Protein AF-A0A9P0LRW6-F1 (afdb_monomer)

Foldseek 3Di:
DVLLVCLQVLVLVVLCPDDPPDLLSQQSNQLSQQLVCCVVVVLPAAGDCSNVVLPQCLQFDQDDDPPDDDDDPDSVNVSVVSVVSNLVSLLSHLHLSSLLVVLLSLLLLLCQLVVDVLLRQDAPSVVNYDNYDPPSPRGDSVVSLVSSLVSLVSSCVSCVPPLVSNLRSLQRQLSSCLSVVVLLLSLQSLLVSQCSVCVLLPHFQAADPSSLVSNLVSCLVVQQLLLSLLSQVSHPDRPPVSNLVSLLDPDDRPDPNLVLLLLDLDLVSLVSQLVNCVVVVVVVSNVSSVVNSPDPLSPPPDDPVSSSVSNSVSVSVSSSVSCVVRHD

Solvent-accessible surface area (backbone atoms only — not comparable to full-atom values): 18106 Å² total; per-residue (Å²): 110,71,62,56,50,33,52,42,71,68,48,32,76,63,42,63,74,50,82,61,86,43,71,67,48,42,52,48,17,31,51,34,50,49,50,51,47,36,64,74,49,71,65,72,60,72,58,75,57,66,46,52,69,66,54,56,60,67,42,37,62,75,68,78,74,78,90,73,82,87,85,79,76,54,58,62,56,54,47,48,50,51,45,53,47,51,55,57,48,62,81,62,62,74,26,68,64,62,50,45,53,52,50,18,51,41,40,37,50,40,35,55,53,65,71,44,79,94,56,49,60,64,53,70,70,31,84,32,51,83,84,77,67,87,68,44,89,58,38,46,51,64,63,43,50,52,53,42,51,53,51,49,54,50,49,45,69,78,33,78,80,47,60,73,61,36,32,45,50,29,39,33,54,12,39,56,27,44,65,68,69,37,33,68,61,13,45,21,26,42,46,51,22,50,31,64,75,28,58,71,42,77,43,83,81,70,63,49,51,77,59,45,54,52,43,28,51,28,27,48,75,69,31,20,29,57,63,19,37,48,42,29,62,52,30,85,65,61,44,58,71,58,26,52,52,47,69,63,49,85,67,80,60,71,48,69,55,77,81,47,50,73,42,58,66,55,62,70,60,42,53,49,50,31,55,50,24,55,75,71,67,38,58,69,62,22,50,52,38,53,55,51,65,66,34,76,62,57,40,86,87,54,55,71,66,52,45,49,50,49,39,39,53,23,51,33,54,47,52,53,52,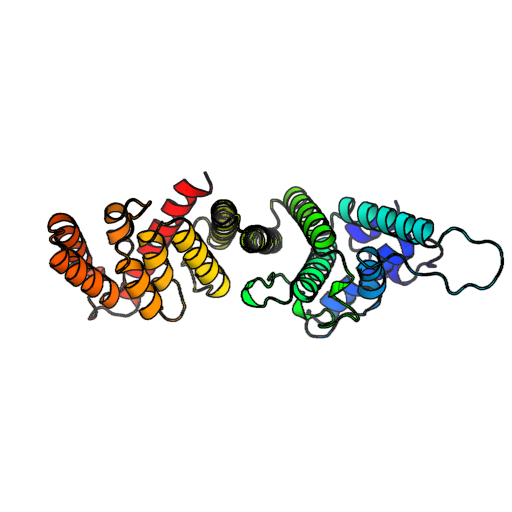48,34,58,70,52,64,100

Secondary structure (DSSP, 8-state):
-HHHHHHHTT-HHHHHTS---SHHHHHHHHHHHHHHHHHHHTT-SPPPTHHHHHHGGGGS------S--S----HHHHHHHHHHHHHHHHTT---HHHHHHHHHHHHHHHHHHH--GGG----TTGGGS-S--TTGGGS-HHHHHHHHHHHHHHHHHH-TT-HHHHHHHHHHHHHHHHHTT-HHHHHHHHHHHHHHHTTTTTSPPPP-HHHHHHHHHHHHHTT-HHHHHHHGGGSSS--HHHHHHHHH--SPPSS-GGGGGGG---HHHHHHHHHHHHHTT-HHHHHHHHHHHT-GGG-TTS-HHHHHHHHHHHHHHHHHHHHHHHT-

Radius of gyration: 24.65 Å; Cα contacts (8 Å, |Δi|>4): 418; chains: 1; bounding box: 57×39×82 Å

Mean predicted aligned error: 6.25 Å

Sequence (328 aa):
MCSIYLLNIGRWEFLVNIDKKWAIFEITSAIAMTCQEIIKQKGSKKLPKHLWDLVVPIFGPPSQAKRGGSGFVEPSTLTSSLKSNLVSVFFKLKDSMCLAVIISLLSKLFNILKDESSLDLQVDYVSLWPVTISNANSYDVTAVSDLLWDVVTYALKEHPTNIPFSVSWLRLMGDLNFASCHYRISLSYYLKSLSIYYDYFNIPVRPDDPIFRRMIKCCTTLGCHTQAAVLCQFLEETDYTLAFRILSDPKTCNDAVDAYYHCFWDISILEFLIYHHHKRGEFQRKKCAVQIIGMLELNASNNEEIQQEASNLRKSTFLRALCKQYVF

InterPro domains:
  IPR038751 INTS8 [PTHR13350] (2-327)
  IPR057980 Integrator complex subunit 8, TPR repeats [PF25756] (2-326)

Structure (mmCIF, N/CA/C/O backbone):
data_AF-A0A9P0LRW6-F1
#
_entry.id   AF-A0A9P0LRW6-F1
#
loop_
_atom_site.group_PDB
_atom_site.id
_atom_site.type_symbol
_atom_site.label_atom_id
_atom_site.label_alt_id
_atom_site.label_comp_id
_atom_site.label_asym_id
_atom_site.label_entity_id
_atom_site.label_seq_id
_atom_site.pdbx_PDB_ins_code
_atom_site.Cartn_x
_atom_site.Cartn_y
_atom_site.Cartn_z
_atom_site.occupancy
_atom_site.B_iso_or_equiv
_atom_site.auth_seq_id
_atom_site.auth_comp_id
_atom_site.auth_asym_id
_atom_site.auth_atom_id
_atom_site.pdbx_PDB_model_num
ATOM 1 N N . MET A 1 1 ? 15.697 -11.243 -29.878 1.00 61.47 1 MET A N 1
ATOM 2 C CA . MET A 1 1 ? 15.508 -12.558 -29.218 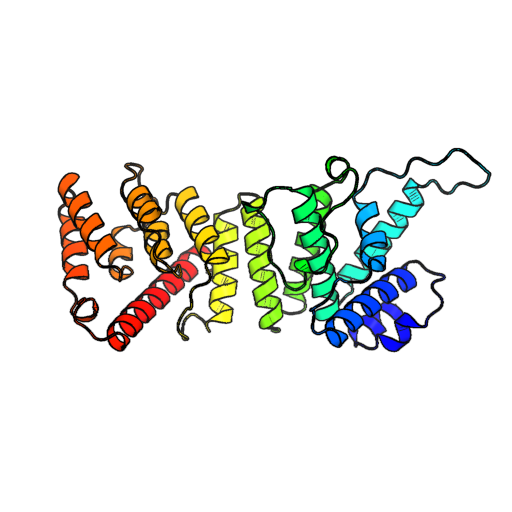1.00 61.47 1 MET A CA 1
ATOM 3 C C . MET A 1 1 ? 16.711 -12.911 -28.348 1.00 61.47 1 MET A C 1
ATOM 5 O O . MET A 1 1 ? 16.525 -13.034 -27.147 1.00 61.47 1 MET A O 1
ATOM 9 N N . CYS A 1 2 ? 17.938 -12.971 -28.884 1.00 82.81 2 CYS A N 1
ATOM 10 C CA . CYS A 1 2 ? 19.134 -13.322 -28.096 1.00 82.81 2 CYS A CA 1
ATOM 11 C C . CYS A 1 2 ? 19.459 -12.341 -26.951 1.00 82.81 2 CYS A C 1
ATOM 13 O O . CYS A 1 2 ? 19.819 -12.786 -25.869 1.00 82.81 2 CYS A O 1
ATOM 15 N N . SER A 1 3 ? 19.283 -11.027 -27.137 1.00 88.06 3 SER A N 1
ATOM 16 C CA . SER A 1 3 ? 19.572 -10.045 -26.078 1.00 88.06 3 SER A CA 1
ATOM 17 C C . SER A 1 3 ? 18.613 -10.115 -24.889 1.00 88.06 3 SER A C 1
ATOM 19 O O . SER A 1 3 ? 19.045 -10.068 -23.745 1.00 88.06 3 SER A O 1
ATOM 21 N N . ILE A 1 4 ? 17.316 -10.285 -25.155 1.00 90.62 4 ILE A N 1
ATOM 22 C CA . ILE A 1 4 ? 16.294 -10.471 -24.115 1.00 90.62 4 ILE A CA 1
ATOM 23 C C . ILE A 1 4 ? 16.558 -11.767 -23.342 1.00 90.62 4 ILE A C 1
ATOM 25 O O . ILE A 1 4 ? 16.450 -11.787 -22.122 1.00 90.62 4 ILE A O 1
ATOM 29 N N . TYR A 1 5 ? 16.961 -12.835 -24.040 1.00 91.44 5 TYR A N 1
ATOM 30 C CA . TYR A 1 5 ? 17.359 -14.079 -23.385 1.00 91.44 5 TYR A CA 1
ATOM 31 C C . TYR A 1 5 ? 18.531 -13.859 -22.421 1.00 91.44 5 TYR A C 1
ATOM 33 O O . TYR A 1 5 ? 18.418 -14.240 -21.262 1.00 91.44 5 TYR A O 1
ATOM 41 N N . LEU A 1 6 ? 19.603 -13.185 -22.862 1.00 91.06 6 LEU A N 1
ATOM 42 C CA . LEU A 1 6 ? 20.753 -12.847 -22.008 1.00 91.06 6 LEU A CA 1
ATOM 43 C C . LEU A 1 6 ? 20.351 -12.020 -20.782 1.00 91.06 6 LEU A C 1
ATOM 45 O O . LEU A 1 6 ? 20.866 -12.260 -19.691 1.00 91.06 6 LEU A O 1
ATOM 49 N N . LEU A 1 7 ? 19.413 -11.085 -20.954 1.00 92.00 7 LEU A N 1
ATOM 50 C CA . LEU A 1 7 ? 18.886 -10.277 -19.860 1.00 92.00 7 LEU A CA 1
ATOM 51 C C . LEU A 1 7 ? 18.148 -11.147 -18.829 1.00 92.00 7 LEU A C 1
ATOM 53 O O . LEU A 1 7 ? 18.406 -11.030 -17.636 1.00 92.00 7 LEU A O 1
ATOM 57 N N . ASN A 1 8 ? 17.300 -12.063 -19.307 1.00 92.81 8 ASN A N 1
ATOM 58 C CA . ASN A 1 8 ? 16.495 -12.964 -18.479 1.00 92.81 8 ASN A CA 1
ATOM 59 C C . ASN A 1 8 ? 17.315 -14.013 -17.720 1.00 92.81 8 ASN A C 1
ATOM 61 O O . ASN A 1 8 ? 16.870 -14.483 -16.680 1.00 92.81 8 ASN A O 1
ATOM 65 N N . ILE A 1 9 ? 18.490 -14.396 -18.228 1.00 92.56 9 ILE A N 1
ATOM 66 C CA . ILE A 1 9 ? 19.407 -15.310 -17.527 1.00 92.56 9 ILE A CA 1
ATOM 67 C C . ILE A 1 9 ? 20.468 -14.573 -16.694 1.00 92.56 9 ILE A C 1
ATOM 69 O O . ILE A 1 9 ? 21.418 -15.200 -16.228 1.00 92.56 9 ILE A O 1
ATOM 73 N N . GLY A 1 10 ? 20.359 -13.247 -16.550 1.00 88.88 10 GLY A N 1
ATOM 74 C CA . GLY A 1 10 ? 21.271 -12.443 -15.732 1.00 88.88 10 GLY A CA 1
ATOM 75 C C . GLY A 1 10 ? 22.678 -12.255 -16.313 1.00 88.88 10 GLY A C 1
ATOM 76 O O . GLY A 1 10 ? 23.576 -11.801 -15.610 1.00 88.88 10 GLY A O 1
ATOM 77 N N . ARG A 1 11 ? 22.911 -12.590 -17.590 1.00 89.75 11 ARG A N 1
ATOM 78 C CA . ARG A 1 11 ? 24.235 -12.502 -18.244 1.00 89.75 11 ARG A CA 1
ATOM 79 C C . ARG A 1 11 ? 24.456 -11.120 -18.848 1.00 89.75 11 ARG A C 1
ATOM 81 O O . ARG A 1 11 ? 24.625 -10.945 -20.056 1.00 89.75 11 ARG A O 1
ATOM 88 N N . TRP A 1 12 ? 24.404 -10.124 -17.971 1.00 90.00 12 TRP A N 1
ATOM 89 C CA . TRP A 1 12 ? 24.420 -8.705 -18.311 1.00 90.00 12 TRP A CA 1
ATOM 90 C C . TRP A 1 12 ? 25.763 -8.239 -18.879 1.00 90.00 12 TRP A C 1
ATOM 92 O O . TRP A 1 12 ? 25.767 -7.345 -19.724 1.00 90.00 12 TRP A O 1
ATOM 102 N N . GLU A 1 13 ? 26.890 -8.865 -18.508 1.00 87.50 13 GLU A N 1
ATOM 103 C CA . GLU A 1 13 ? 28.222 -8.479 -19.002 1.00 87.50 13 GLU A CA 1
ATOM 104 C C . GLU A 1 13 ? 28.344 -8.508 -20.533 1.00 87.50 13 GLU A C 1
ATOM 106 O O . GLU A 1 13 ? 29.041 -7.681 -21.125 1.00 87.50 13 GLU A O 1
ATOM 111 N N . PHE A 1 14 ? 27.618 -9.411 -21.192 1.00 85.19 14 PHE A N 1
ATOM 112 C CA . PHE A 1 14 ? 27.625 -9.517 -22.647 1.00 85.19 14 PHE A CA 1
ATOM 113 C C . PHE A 1 14 ? 26.819 -8.399 -23.310 1.00 85.19 14 PHE A C 1
ATOM 115 O O . PHE A 1 14 ? 27.152 -7.989 -24.413 1.00 85.19 14 PHE A O 1
ATOM 122 N N . LEU A 1 15 ? 25.788 -7.871 -22.645 1.00 84.62 15 LEU A N 1
ATOM 123 C CA . LEU A 1 15 ? 24.913 -6.831 -23.199 1.00 84.62 15 LEU A CA 1
ATOM 124 C C . LEU A 1 15 ? 25.519 -5.429 -23.116 1.00 84.62 15 LEU A C 1
ATOM 126 O O . LEU A 1 15 ? 25.206 -4.574 -23.943 1.00 84.62 15 LEU A O 1
ATOM 130 N N . VAL A 1 16 ? 26.394 -5.182 -22.142 1.00 82.25 16 VAL A N 1
ATOM 131 C CA . VAL A 1 16 ? 27.065 -3.881 -21.988 1.00 82.25 16 VAL A CA 1
ATOM 132 C C . VAL A 1 16 ? 28.067 -3.625 -23.121 1.00 82.25 16 VAL A C 1
ATOM 134 O O . VAL A 1 16 ? 28.237 -2.485 -23.542 1.00 82.25 16 VAL A O 1
ATOM 137 N N . ASN A 1 17 ? 28.678 -4.686 -23.654 1.00 77.62 17 ASN A N 1
ATOM 138 C CA . ASN A 1 17 ? 29.770 -4.607 -24.630 1.00 77.62 17 ASN A CA 1
ATOM 139 C C . ASN A 1 17 ? 29.331 -4.808 -26.095 1.00 77.62 17 ASN A C 1
ATOM 141 O O . ASN A 1 17 ? 30.172 -4.805 -26.991 1.00 77.62 17 ASN A O 1
ATOM 145 N N . ILE A 1 18 ? 28.034 -5.011 -26.355 1.00 77.62 18 ILE A N 1
ATOM 146 C CA . ILE A 1 18 ? 27.504 -5.226 -27.710 1.00 77.62 18 ILE A CA 1
ATOM 147 C C . ILE A 1 18 ? 27.297 -3.893 -28.441 1.00 77.62 18 ILE A C 1
ATOM 149 O O . ILE A 1 18 ? 26.836 -2.907 -27.867 1.00 77.62 18 ILE A O 1
ATOM 153 N N . ASP A 1 19 ? 27.594 -3.898 -29.742 1.00 73.19 19 ASP A N 1
ATOM 154 C CA . ASP A 1 19 ? 27.345 -2.785 -30.658 1.00 73.19 19 ASP A CA 1
ATOM 155 C C . ASP A 1 19 ? 25.842 -2.439 -30.728 1.00 73.19 19 ASP A C 1
ATOM 157 O O . ASP A 1 19 ? 24.997 -3.272 -31.076 1.00 73.19 19 ASP A O 1
ATOM 161 N N . LYS A 1 20 ? 25.496 -1.192 -30.394 1.00 79.50 20 LYS A N 1
ATOM 162 C CA . LYS A 1 20 ? 24.121 -0.712 -30.157 1.00 79.50 20 LYS A CA 1
ATOM 163 C C . LYS A 1 20 ? 23.400 -0.300 -31.446 1.00 79.50 20 LYS A C 1
ATOM 165 O O . LYS A 1 20 ? 22.615 0.639 -31.459 1.00 79.50 20 LYS A O 1
ATOM 170 N N . LYS A 1 21 ? 23.645 -1.017 -32.544 1.00 75.31 21 LYS A N 1
ATOM 171 C CA . LYS A 1 21 ? 23.083 -0.713 -33.875 1.00 75.31 21 LYS A CA 1
ATOM 172 C C . LYS A 1 21 ? 21.560 -0.828 -33.964 1.00 75.31 21 LYS A C 1
ATOM 174 O O . LYS A 1 21 ? 20.967 -0.248 -34.866 1.00 75.31 21 LYS A O 1
ATOM 179 N N . TRP A 1 22 ? 20.930 -1.584 -33.063 1.00 82.38 22 TRP A N 1
ATOM 180 C CA . TRP A 1 22 ? 19.482 -1.794 -33.059 1.00 82.38 22 TRP A CA 1
ATOM 181 C C . TRP A 1 22 ? 18.872 -1.354 -31.733 1.00 82.38 22 TRP A C 1
ATOM 183 O O . TRP A 1 22 ? 19.403 -1.694 -30.674 1.00 82.38 22 TRP A O 1
ATOM 193 N N . ALA A 1 23 ? 17.701 -0.714 -31.794 1.00 84.25 23 ALA A N 1
ATOM 194 C CA . ALA A 1 23 ? 16.983 -0.202 -30.624 1.00 84.25 23 ALA A CA 1
ATOM 195 C C . ALA A 1 23 ? 16.811 -1.257 -29.515 1.00 84.25 23 ALA A C 1
ATOM 197 O O . ALA A 1 23 ? 17.016 -0.972 -28.342 1.00 84.25 23 ALA A O 1
ATOM 198 N N . ILE A 1 24 ? 16.519 -2.516 -29.867 1.00 87.75 24 ILE A N 1
ATOM 199 C CA . ILE A 1 24 ? 16.382 -3.606 -28.884 1.00 87.75 24 ILE A CA 1
ATOM 200 C C . ILE A 1 24 ? 17.693 -3.853 -28.111 1.00 87.75 24 ILE A C 1
ATOM 202 O O . ILE A 1 24 ? 17.646 -4.129 -26.911 1.00 87.75 24 ILE A O 1
ATOM 206 N N . PHE A 1 25 ? 18.861 -3.767 -28.758 1.00 88.62 25 PHE A N 1
ATOM 207 C CA . PHE A 1 25 ? 20.153 -3.902 -28.071 1.00 88.62 25 PHE A CA 1
ATOM 208 C C . PHE A 1 25 ? 20.440 -2.697 -27.185 1.00 88.62 25 PHE A C 1
ATOM 210 O O . PHE A 1 25 ? 20.892 -2.877 -26.062 1.00 88.62 25 PHE A O 1
ATOM 217 N N . GLU A 1 26 ? 20.120 -1.490 -27.645 1.00 90.38 26 GLU A N 1
ATOM 218 C CA . GLU A 1 26 ? 20.260 -0.278 -26.841 1.00 90.38 26 GLU A CA 1
ATOM 219 C C . GLU A 1 26 ? 19.404 -0.338 -25.565 1.00 90.38 26 GLU A C 1
ATOM 221 O O . GLU A 1 26 ? 19.925 -0.132 -24.469 1.00 90.38 26 GLU A O 1
ATOM 226 N N . ILE A 1 27 ? 18.131 -0.729 -25.692 1.00 92.06 27 ILE A N 1
ATOM 227 C CA . ILE A 1 27 ? 17.198 -0.912 -24.571 1.00 92.06 27 ILE A CA 1
ATOM 228 C C . ILE A 1 27 ? 17.719 -1.975 -23.598 1.00 92.06 27 ILE A C 1
ATOM 230 O O . ILE A 1 27 ? 17.842 -1.727 -22.401 1.00 92.06 27 ILE A O 1
ATOM 234 N N . THR A 1 28 ? 18.033 -3.173 -24.096 1.00 93.06 28 THR A N 1
ATOM 235 C CA . THR A 1 28 ? 18.482 -4.282 -23.234 1.00 93.06 28 THR A CA 1
ATOM 236 C C . THR A 1 28 ? 19.833 -3.998 -22.576 1.00 93.06 28 THR A C 1
ATOM 238 O O . THR A 1 28 ? 20.018 -4.337 -21.412 1.00 93.06 28 THR A O 1
ATOM 241 N N . SER A 1 29 ? 20.748 -3.313 -23.266 1.00 92.56 29 SER A N 1
ATOM 242 C CA . SER A 1 29 ? 22.016 -2.838 -22.700 1.00 92.56 29 SER A CA 1
ATOM 243 C C . SER A 1 29 ? 21.781 -1.804 -21.594 1.00 92.56 29 SER A C 1
ATOM 245 O O . SER A 1 29 ? 22.364 -1.918 -20.520 1.00 92.56 29 SER A O 1
ATOM 247 N N . ALA A 1 30 ? 20.866 -0.850 -21.802 1.00 93.88 30 ALA A N 1
ATOM 248 C CA . ALA A 1 30 ? 20.499 0.145 -20.796 1.00 93.88 30 ALA A CA 1
ATOM 249 C C . ALA A 1 30 ? 19.966 -0.503 -19.509 1.00 93.88 30 ALA A C 1
ATOM 251 O O . ALA A 1 30 ? 20.417 -0.159 -18.419 1.00 93.88 30 ALA A O 1
ATOM 252 N N . ILE A 1 31 ? 19.056 -1.476 -19.639 1.00 95.00 31 ILE A N 1
ATOM 253 C CA . ILE A 1 31 ? 18.508 -2.221 -18.496 1.00 95.00 31 ILE A CA 1
ATOM 254 C C . ILE A 1 31 ? 19.619 -2.999 -17.783 1.00 95.00 31 ILE A C 1
ATOM 256 O O . ILE A 1 31 ? 19.746 -2.902 -16.563 1.00 95.00 31 ILE A O 1
ATOM 260 N N . ALA A 1 32 ? 20.455 -3.723 -18.534 1.00 94.06 32 ALA A N 1
ATOM 261 C CA . ALA A 1 32 ? 21.570 -4.501 -17.997 1.00 94.06 32 ALA A CA 1
ATOM 262 C C . ALA A 1 32 ? 22.549 -3.631 -17.188 1.00 94.06 32 ALA A C 1
ATOM 264 O O . ALA A 1 32 ? 22.915 -3.989 -16.069 1.00 94.06 32 ALA A O 1
ATOM 265 N N . MET A 1 33 ? 22.926 -2.463 -17.722 1.00 92.62 33 MET A N 1
ATOM 266 C CA . MET A 1 33 ? 23.802 -1.504 -17.040 1.00 92.62 33 MET A CA 1
ATOM 267 C C . MET A 1 33 ? 23.187 -1.008 -15.729 1.00 92.62 33 MET A C 1
ATOM 269 O O . MET A 1 33 ? 23.865 -0.975 -14.703 1.00 92.62 33 MET A O 1
ATOM 273 N N . THR A 1 34 ? 21.900 -0.649 -15.738 1.00 94.38 34 THR A N 1
ATOM 274 C CA . THR A 1 34 ? 21.205 -0.203 -14.526 1.00 94.38 34 THR A CA 1
ATOM 275 C C . THR A 1 34 ? 21.144 -1.310 -13.473 1.00 94.38 34 THR A C 1
ATOM 277 O O . THR A 1 34 ? 21.418 -1.048 -12.301 1.00 94.38 34 THR A O 1
ATOM 280 N N . CYS A 1 35 ? 20.854 -2.551 -13.874 1.00 93.69 35 CYS A N 1
ATOM 281 C CA . CYS A 1 35 ? 20.826 -3.689 -12.955 1.00 93.69 35 CYS A CA 1
ATOM 282 C C . CYS A 1 35 ? 22.207 -3.948 -12.329 1.00 93.69 35 CYS A C 1
ATOM 284 O O . CYS A 1 35 ? 22.310 -4.099 -11.110 1.00 93.69 35 CYS A O 1
ATOM 286 N N . GLN A 1 36 ? 23.279 -3.932 -13.133 1.00 92.06 36 GLN A N 1
ATOM 287 C CA . GLN A 1 36 ? 24.653 -4.078 -12.639 1.00 92.06 36 GLN A CA 1
ATOM 288 C C . GLN A 1 36 ? 25.020 -2.991 -11.628 1.00 92.06 36 GLN A C 1
ATOM 290 O O . GLN A 1 36 ? 25.629 -3.295 -10.601 1.00 92.06 36 GLN A O 1
ATOM 295 N N . GLU A 1 37 ? 24.642 -1.738 -11.889 1.00 91.25 37 GLU A N 1
ATOM 296 C CA . GLU A 1 37 ? 24.982 -0.632 -10.997 1.00 91.25 37 GLU A CA 1
ATOM 297 C C . GLU A 1 37 ? 24.255 -0.743 -9.653 1.00 91.25 37 GLU A C 1
ATOM 299 O O . GLU A 1 37 ? 24.876 -0.534 -8.610 1.00 91.25 37 GLU A O 1
ATOM 304 N N . ILE A 1 38 ? 22.982 -1.156 -9.649 1.00 91.62 38 ILE A N 1
ATOM 305 C CA . ILE A 1 38 ? 22.241 -1.383 -8.401 1.00 91.62 38 ILE A CA 1
ATOM 306 C C . ILE A 1 38 ? 22.912 -2.471 -7.561 1.00 91.62 38 ILE A C 1
ATOM 308 O O . ILE A 1 38 ? 23.118 -2.261 -6.365 1.00 91.62 38 ILE A O 1
ATOM 312 N N . ILE A 1 39 ? 23.303 -3.596 -8.170 1.00 89.44 39 ILE A N 1
ATOM 313 C CA . ILE A 1 39 ? 23.995 -4.675 -7.449 1.00 89.44 39 ILE A CA 1
ATOM 314 C C . ILE A 1 39 ? 25.349 -4.189 -6.924 1.00 89.44 39 ILE A C 1
ATOM 316 O O . ILE A 1 39 ? 25.654 -4.350 -5.741 1.00 89.44 39 ILE A O 1
ATOM 320 N N . LYS A 1 40 ? 26.153 -3.549 -7.779 1.00 88.81 40 LYS A N 1
ATOM 321 C CA . LYS A 1 40 ? 27.499 -3.072 -7.436 1.00 88.81 40 LYS A CA 1
ATOM 322 C C . LYS A 1 40 ? 27.481 -2.038 -6.312 1.00 88.81 40 LYS A C 1
ATOM 324 O O . LYS A 1 40 ? 28.343 -2.062 -5.437 1.00 88.81 40 LYS A O 1
ATOM 329 N N . GLN A 1 41 ? 26.511 -1.128 -6.331 1.00 86.25 41 GLN A N 1
ATOM 330 C CA . GLN A 1 41 ? 26.391 -0.051 -5.351 1.00 86.25 41 GLN A CA 1
ATOM 331 C C . GLN A 1 41 ? 25.472 -0.395 -4.178 1.00 86.25 41 GLN A C 1
ATOM 333 O O . GLN A 1 41 ? 25.239 0.473 -3.333 1.00 86.25 41 GLN A O 1
ATOM 338 N N . LYS A 1 42 ? 24.920 -1.615 -4.121 1.00 81.62 42 LYS A N 1
ATOM 339 C CA . LYS A 1 42 ? 23.894 -2.019 -3.143 1.00 81.62 42 LYS A CA 1
ATOM 340 C C . LYS A 1 42 ? 22.723 -1.022 -3.070 1.00 81.62 42 LYS A C 1
ATOM 342 O O . LYS A 1 42 ? 22.216 -0.740 -1.992 1.00 81.62 42 LYS A O 1
ATOM 347 N N . GLY A 1 43 ? 22.356 -0.428 -4.209 1.00 73.75 43 GLY A N 1
ATOM 348 C CA . GLY A 1 43 ? 21.278 0.562 -4.306 1.00 73.75 43 GLY A CA 1
ATOM 349 C C . GLY A 1 43 ? 21.523 1.887 -3.569 1.00 73.75 43 GLY A C 1
ATOM 350 O O . GLY A 1 43 ? 20.561 2.540 -3.192 1.00 73.75 43 GLY A O 1
ATOM 351 N N . SER A 1 44 ? 22.778 2.287 -3.328 1.00 72.50 44 SER A N 1
ATOM 352 C CA . SER A 1 44 ? 23.094 3.482 -2.520 1.00 72.50 44 SER A CA 1
ATOM 353 C C . SER A 1 44 ? 23.333 4.775 -3.308 1.00 72.50 44 SER A C 1
ATOM 355 O O . SER A 1 44 ? 23.274 5.855 -2.717 1.00 72.50 44 SER A O 1
ATOM 357 N N . LYS A 1 45 ? 23.615 4.715 -4.619 1.00 82.25 45 LYS A N 1
ATOM 358 C CA . LYS A 1 45 ? 23.833 5.921 -5.439 1.00 82.25 45 LYS A CA 1
ATOM 359 C C . LYS A 1 45 ? 22.847 6.011 -6.598 1.00 82.25 45 LYS A C 1
ATOM 361 O O . LYS A 1 45 ? 22.158 5.059 -6.951 1.00 82.25 45 LYS A O 1
ATOM 366 N N . LYS A 1 46 ? 22.779 7.218 -7.164 1.00 85.94 46 LYS A N 1
ATOM 367 C CA . LYS A 1 46 ? 21.915 7.543 -8.301 1.00 85.94 46 LYS A CA 1
ATOM 368 C C . LYS A 1 46 ? 22.259 6.686 -9.516 1.00 85.94 46 LYS A C 1
ATOM 370 O O . LYS A 1 46 ? 23.434 6.439 -9.793 1.00 85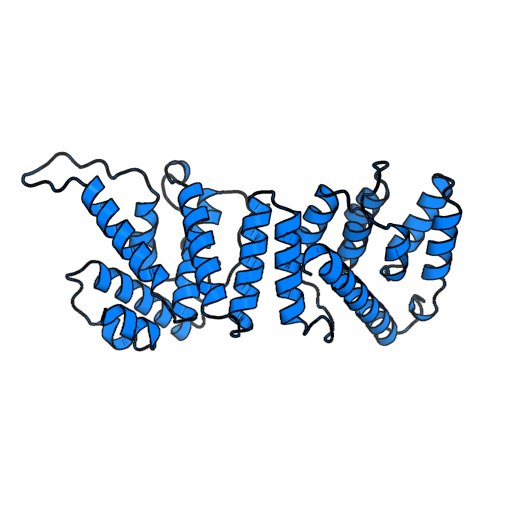.94 46 LYS A O 1
ATOM 375 N N . LEU A 1 47 ? 21.224 6.301 -10.256 1.00 87.19 47 LEU A N 1
ATOM 376 C CA . LEU A 1 47 ? 21.360 5.449 -11.432 1.00 87.19 47 LEU A CA 1
ATOM 377 C C . LEU A 1 47 ? 21.856 6.230 -12.654 1.00 87.19 47 LEU A C 1
ATOM 379 O O . LEU A 1 47 ? 21.598 7.435 -12.775 1.00 87.19 47 LEU A O 1
ATOM 383 N N . PRO A 1 48 ? 22.530 5.550 -13.600 1.00 84.38 48 PRO A N 1
ATOM 384 C CA . PRO A 1 48 ? 22.805 6.114 -14.912 1.00 84.38 48 PRO A CA 1
ATOM 385 C C . PRO A 1 48 ? 21.508 6.564 -15.596 1.00 84.38 48 PRO A C 1
ATOM 387 O O . PRO A 1 48 ? 20.518 5.832 -15.620 1.00 84.38 48 PRO A O 1
ATOM 390 N N . LYS A 1 49 ? 21.525 7.752 -16.209 1.00 89.06 49 LYS A N 1
ATOM 391 C CA . LYS A 1 49 ? 20.343 8.321 -16.877 1.00 89.06 49 LYS A CA 1
ATOM 392 C C . LYS A 1 49 ? 20.000 7.663 -18.212 1.00 89.06 49 LYS A C 1
ATOM 394 O O . LYS A 1 49 ? 18.918 7.884 -18.720 1.00 89.06 49 LYS A O 1
ATOM 399 N N . HIS A 1 50 ? 20.861 6.809 -18.756 1.00 91.25 50 HIS A N 1
ATOM 400 C CA . HIS A 1 50 ? 20.672 6.244 -20.094 1.00 91.25 50 HIS A CA 1
ATOM 401 C C . HIS A 1 50 ? 19.308 5.554 -20.280 1.00 91.25 50 HIS A C 1
ATOM 403 O O . HIS A 1 50 ? 18.616 5.824 -21.253 1.00 91.25 50 HIS A O 1
ATOM 409 N N . LEU A 1 51 ? 18.878 4.703 -19.337 1.00 94.31 51 LEU A N 1
ATOM 410 C CA . LEU A 1 51 ? 17.552 4.076 -19.421 1.00 94.31 51 LEU A CA 1
ATOM 411 C C . LEU A 1 51 ? 16.416 5.099 -19.246 1.00 94.31 51 LEU A C 1
ATOM 413 O O . LEU A 1 51 ? 15.408 5.026 -19.941 1.00 94.31 51 LEU A O 1
ATOM 417 N N . TRP A 1 52 ? 16.598 6.068 -18.348 1.00 95.00 52 TRP A N 1
ATOM 418 C CA . TRP A 1 52 ? 15.652 7.161 -18.120 1.00 95.00 52 TRP A CA 1
ATOM 419 C C . TRP A 1 52 ? 15.428 7.991 -19.391 1.00 95.00 52 TRP A C 1
ATOM 421 O O . TRP A 1 52 ? 14.291 8.189 -19.811 1.00 95.00 52 TRP A O 1
ATOM 431 N N . ASP A 1 53 ? 16.514 8.396 -20.043 1.00 92.44 53 ASP A N 1
ATOM 432 C CA . ASP A 1 53 ? 16.509 9.230 -21.243 1.00 92.44 53 ASP A CA 1
ATOM 433 C C . ASP A 1 53 ? 15.928 8.491 -22.464 1.00 92.44 53 ASP A C 1
ATOM 435 O O . ASP A 1 53 ? 15.407 9.134 -23.372 1.00 92.44 53 ASP A O 1
ATOM 439 N N . LEU A 1 54 ? 15.953 7.151 -22.476 1.00 92.25 54 LEU A N 1
ATOM 440 C CA . LEU A 1 54 ? 15.284 6.333 -23.497 1.00 92.25 54 LEU A CA 1
ATOM 441 C C . LEU A 1 54 ? 13.774 6.203 -23.264 1.00 92.25 54 LEU A C 1
ATOM 443 O O . LEU A 1 54 ? 13.005 6.192 -24.224 1.00 92.25 54 LEU A O 1
ATOM 447 N N . VAL A 1 55 ? 13.346 6.059 -22.006 1.00 94.06 55 VAL A N 1
ATOM 448 C CA . VAL A 1 55 ? 11.950 5.736 -21.669 1.00 94.06 55 VAL A CA 1
ATOM 449 C C . VAL A 1 55 ? 11.080 6.986 -21.553 1.00 94.06 55 VAL A C 1
ATOM 451 O O . VAL A 1 55 ? 9.969 7.003 -22.075 1.00 94.06 55 VAL A O 1
ATOM 454 N N . VAL A 1 56 ? 11.564 8.045 -20.900 1.00 93.56 56 VAL A N 1
ATOM 455 C CA . VAL A 1 56 ? 10.760 9.246 -20.607 1.00 93.56 56 VAL A CA 1
ATOM 456 C C . VAL A 1 56 ? 10.182 9.920 -21.860 1.00 93.56 56 VAL A C 1
ATOM 458 O O . VAL A 1 56 ? 8.982 10.207 -21.856 1.00 93.56 56 VAL A O 1
ATOM 461 N N . PRO A 1 57 ? 10.938 10.132 -22.959 1.00 91.50 57 PRO A N 1
ATOM 462 C CA . PRO A 1 57 ? 10.424 10.840 -24.136 1.00 91.50 57 PRO A CA 1
ATOM 463 C C . PRO A 1 57 ? 9.212 10.185 -24.810 1.00 91.50 57 PRO A C 1
ATOM 465 O O . PRO A 1 57 ? 8.493 10.850 -25.547 1.00 91.50 57 PRO A O 1
ATOM 468 N N . ILE A 1 58 ? 8.958 8.898 -24.560 1.00 91.12 58 ILE A N 1
ATOM 469 C CA . ILE A 1 58 ? 7.848 8.136 -25.158 1.00 91.12 58 ILE A CA 1
ATOM 470 C C . ILE A 1 58 ? 6.484 8.581 -24.638 1.00 91.12 58 ILE A C 1
ATOM 472 O O . ILE A 1 58 ? 5.471 8.390 -25.313 1.00 91.12 58 ILE A O 1
ATOM 476 N N . PHE A 1 59 ? 6.470 9.163 -23.443 1.00 92.50 59 PHE A N 1
ATOM 477 C CA . PHE A 1 59 ? 5.276 9.718 -22.815 1.00 92.50 59 PHE A CA 1
ATOM 478 C C . PHE A 1 59 ? 5.158 11.225 -23.032 1.00 92.50 59 PHE A C 1
ATOM 480 O O . PHE A 1 59 ? 4.175 11.821 -22.607 1.00 92.50 59 PHE A O 1
ATOM 487 N N . GLY A 1 60 ? 6.169 11.847 -23.642 1.00 88.19 60 GLY A N 1
ATOM 488 C CA . GLY A 1 60 ? 6.201 13.276 -23.914 1.00 88.19 60 GLY A CA 1
ATOM 489 C C . GLY A 1 60 ? 5.489 13.644 -25.216 1.00 88.19 60 GLY A C 1
ATOM 490 O O . GLY A 1 60 ? 5.074 12.772 -25.987 1.00 88.19 60 GLY A O 1
ATOM 491 N N . PRO A 1 61 ? 5.374 14.949 -25.503 1.00 82.00 61 PRO A N 1
ATOM 492 C CA . PRO A 1 61 ? 4.803 15.408 -26.757 1.00 82.00 61 PRO A CA 1
ATOM 493 C C . PRO A 1 61 ? 5.651 14.910 -27.939 1.00 82.00 61 PRO A C 1
ATOM 495 O O . PRO A 1 61 ? 6.879 14.804 -27.818 1.00 82.00 61 PRO A O 1
ATOM 498 N N . PRO A 1 62 ? 5.035 14.636 -29.104 1.00 71.12 62 PRO A N 1
ATOM 499 C CA . PRO A 1 62 ? 5.774 14.230 -30.291 1.00 71.12 62 PRO A CA 1
ATOM 500 C C . PRO A 1 62 ? 6.843 15.279 -30.603 1.00 71.12 62 PRO A C 1
ATOM 502 O O . PRO A 1 62 ? 6.555 16.477 -30.669 1.00 71.12 62 PRO A O 1
ATOM 505 N N . SER A 1 63 ? 8.092 14.832 -30.757 1.00 62.59 63 SER A N 1
ATOM 506 C CA . SER A 1 63 ? 9.227 15.724 -30.975 1.00 62.59 63 SER A CA 1
ATOM 507 C C . SER A 1 63 ? 8.971 16.602 -32.201 1.00 62.59 63 SER A C 1
ATOM 509 O O . SER A 1 63 ? 8.894 16.106 -33.326 1.00 62.59 63 SER A O 1
ATOM 511 N N . GLN A 1 64 ? 8.840 17.916 -31.997 1.00 48.69 64 GLN A N 1
ATOM 512 C CA . GLN A 1 64 ? 8.774 18.862 -33.106 1.00 48.69 64 GLN A CA 1
ATOM 513 C C . GLN A 1 64 ? 10.123 18.837 -33.829 1.00 48.69 64 GLN A C 1
ATOM 515 O O . GLN A 1 64 ? 11.159 19.156 -33.242 1.00 48.69 64 GLN A O 1
ATOM 520 N N . ALA A 1 65 ? 10.126 18.426 -35.098 1.00 47.94 65 ALA A N 1
ATOM 521 C CA . ALA A 1 65 ? 11.327 18.444 -35.920 1.00 47.94 65 ALA A CA 1
ATOM 522 C C . ALA A 1 65 ? 11.923 19.860 -35.942 1.00 47.94 65 ALA A C 1
ATOM 524 O O . ALA A 1 65 ? 11.247 20.823 -36.316 1.00 47.94 65 ALA A O 1
ATOM 525 N N . LYS A 1 66 ? 13.220 19.988 -35.640 1.00 41.44 66 LYS A N 1
ATOM 526 C CA . LYS A 1 66 ? 13.992 21.106 -36.189 1.00 41.44 66 LYS A CA 1
ATOM 527 C C . LYS A 1 66 ? 13.941 20.950 -37.710 1.00 41.44 66 LYS A C 1
ATOM 529 O O . LYS A 1 66 ? 14.522 20.016 -38.252 1.00 41.44 66 LYS A O 1
ATOM 534 N N . ARG A 1 67 ? 13.190 21.829 -38.381 1.00 40.03 67 ARG A N 1
ATOM 535 C CA . ARG A 1 67 ? 13.110 21.918 -39.846 1.00 40.03 67 ARG A CA 1
ATOM 536 C C . ARG A 1 67 ? 14.525 22.052 -40.417 1.00 40.03 67 ARG A C 1
ATOM 538 O O . ARG A 1 67 ? 15.106 23.130 -40.350 1.00 40.03 67 ARG A O 1
ATOM 545 N N . GLY A 1 68 ? 15.076 20.974 -40.963 1.00 37.38 68 GLY A N 1
ATOM 546 C CA . GLY A 1 68 ? 16.367 21.014 -41.641 1.00 37.38 68 GLY A CA 1
ATOM 547 C C . GLY A 1 68 ? 16.824 19.648 -42.140 1.00 37.38 68 GLY A C 1
ATOM 548 O O . GLY A 1 68 ? 17.347 18.865 -41.361 1.00 37.38 68 GLY A O 1
ATOM 549 N N . GLY A 1 69 ? 16.675 19.412 -43.447 1.00 37.88 69 GLY A N 1
ATOM 550 C CA . GLY A 1 69 ? 17.536 18.493 -44.203 1.00 37.88 69 GLY A CA 1
ATOM 551 C C . GLY A 1 69 ? 17.021 17.071 -44.444 1.00 37.88 69 GLY A C 1
ATOM 552 O O . GLY A 1 69 ? 17.224 16.195 -43.620 1.00 37.88 69 GLY A O 1
ATOM 553 N N . SER A 1 70 ? 16.431 16.870 -45.630 1.00 43.47 70 SER A N 1
ATOM 554 C CA . SER A 1 70 ? 16.488 15.665 -46.488 1.00 43.47 70 SER A CA 1
ATOM 555 C C . SER A 1 70 ? 16.352 14.267 -45.855 1.00 43.47 70 SER A C 1
ATOM 557 O O . SER A 1 70 ? 17.273 13.763 -45.223 1.00 43.47 70 SER A O 1
ATOM 559 N N . GLY A 1 71 ? 15.252 13.583 -46.203 1.00 45.47 71 GLY A N 1
ATOM 560 C CA . GLY A 1 71 ? 15.064 12.141 -45.983 1.00 45.47 71 GLY A CA 1
ATOM 561 C C . GLY A 1 71 ? 14.399 11.792 -44.651 1.00 45.47 71 GLY A C 1
ATOM 562 O O . GLY A 1 71 ? 14.920 10.981 -43.896 1.00 45.47 71 GLY A O 1
ATOM 563 N N . PHE A 1 72 ? 13.272 12.427 -44.321 1.00 45.28 72 PHE A N 1
ATOM 564 C CA . PHE A 1 72 ? 12.640 12.261 -43.012 1.00 45.28 72 PHE A CA 1
ATOM 565 C C . PHE A 1 72 ? 11.698 11.052 -42.971 1.00 45.28 72 PHE A C 1
ATOM 567 O O . PHE A 1 72 ? 10.587 11.100 -43.492 1.00 45.28 72 PHE A O 1
ATOM 574 N N . VAL A 1 73 ? 12.109 9.998 -42.260 1.00 46.81 73 VAL A N 1
ATOM 575 C CA . VAL A 1 73 ? 11.143 9.217 -41.476 1.00 46.81 73 VAL A CA 1
ATOM 576 C C . VAL A 1 73 ? 10.541 10.198 -40.471 1.00 46.81 73 VAL A C 1
ATOM 578 O O . VAL A 1 73 ? 11.290 10.872 -39.760 1.00 46.81 73 VAL A O 1
ATOM 581 N N . GLU A 1 74 ? 9.215 10.346 -40.445 1.00 49.75 74 GLU A N 1
ATOM 582 C CA . GLU A 1 74 ? 8.577 11.278 -39.515 1.00 49.75 74 GLU A CA 1
ATOM 583 C C . GLU A 1 74 ? 9.027 10.977 -38.069 1.00 49.75 74 GLU A C 1
ATOM 585 O O . GLU A 1 74 ? 9.023 9.809 -37.667 1.00 49.75 74 GLU A O 1
ATOM 590 N N . PRO A 1 75 ? 9.399 11.989 -37.260 1.00 54.50 75 PRO A N 1
ATOM 591 C CA . PRO A 1 75 ? 9.811 11.790 -35.867 1.00 54.50 75 PRO A CA 1
ATOM 592 C C . PRO A 1 75 ? 8.788 11.002 -35.036 1.00 54.50 75 PRO A C 1
ATOM 594 O O . PRO A 1 75 ? 9.173 10.209 -34.183 1.00 54.50 75 PRO A O 1
ATOM 597 N N . SER A 1 76 ? 7.495 11.165 -35.340 1.00 59.16 76 SER A N 1
ATOM 598 C CA . SER A 1 76 ? 6.368 10.387 -34.800 1.00 59.16 76 SER A CA 1
ATOM 599 C C . SER A 1 76 ? 6.491 8.880 -35.061 1.00 59.16 76 SER A C 1
ATOM 601 O O . SER A 1 76 ? 6.141 8.064 -34.212 1.00 59.16 76 SER A O 1
ATOM 603 N N . THR A 1 77 ? 7.012 8.492 -36.225 1.00 60.56 77 THR A N 1
ATOM 604 C CA . THR A 1 77 ? 7.197 7.091 -36.624 1.00 60.56 77 THR A CA 1
ATOM 605 C C . THR A 1 77 ? 8.391 6.460 -35.897 1.00 60.56 77 THR A C 1
ATOM 607 O O . THR A 1 77 ? 8.330 5.297 -35.495 1.00 60.56 77 THR A O 1
ATOM 610 N N . LEU A 1 78 ? 9.459 7.228 -35.650 1.00 60.56 78 LEU A N 1
ATOM 611 C CA . LEU A 1 78 ? 10.629 6.778 -34.881 1.00 60.56 78 LEU A CA 1
ATOM 612 C C . LEU A 1 78 ? 10.308 6.602 -33.391 1.00 60.56 78 LEU A C 1
ATOM 614 O O . LEU A 1 78 ? 10.668 5.578 -32.807 1.00 60.56 78 LEU A O 1
ATOM 618 N N . THR A 1 79 ? 9.586 7.550 -32.787 1.00 71.38 79 THR A N 1
ATOM 619 C CA . THR A 1 79 ? 9.131 7.436 -31.391 1.00 71.38 79 THR A CA 1
ATOM 620 C C . THR A 1 79 ? 8.115 6.309 -31.220 1.00 71.38 79 THR A C 1
ATOM 622 O O . THR A 1 79 ? 8.196 5.563 -30.246 1.00 71.38 79 THR A O 1
ATOM 625 N N . SER A 1 80 ? 7.220 6.107 -32.193 1.00 77.62 80 SER A N 1
ATOM 626 C CA . SER A 1 80 ? 6.287 4.972 -32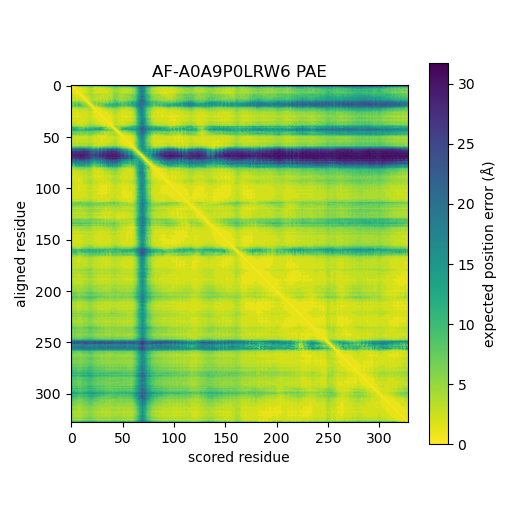.221 1.00 77.62 80 SER A CA 1
ATOM 627 C C . SER A 1 80 ? 7.011 3.619 -32.312 1.00 77.62 80 SER A C 1
ATOM 629 O O . SER A 1 80 ? 6.729 2.700 -31.539 1.00 77.62 80 SER A O 1
ATOM 631 N N . SER A 1 81 ? 8.018 3.505 -33.185 1.00 82.94 81 SER A N 1
ATOM 632 C CA . SER A 1 81 ? 8.845 2.298 -33.296 1.00 82.94 81 SER A CA 1
ATOM 633 C C . SER A 1 81 ? 9.621 2.017 -32.003 1.00 82.94 81 SER A C 1
ATOM 635 O O . SER A 1 81 ? 9.594 0.891 -31.498 1.00 82.94 81 SER A O 1
ATOM 637 N N . LEU A 1 82 ? 10.246 3.033 -31.398 1.00 85.12 82 LEU A N 1
ATOM 638 C CA . LEU A 1 82 ? 10.938 2.895 -30.113 1.00 85.12 82 LEU A CA 1
ATOM 639 C C . LEU A 1 82 ? 9.979 2.475 -28.987 1.00 85.12 82 LEU A C 1
ATOM 641 O O 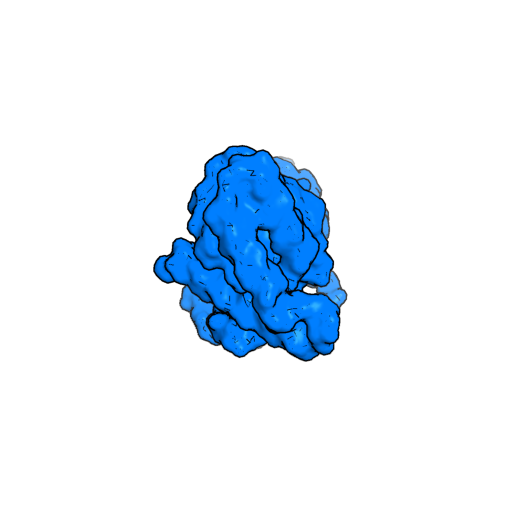. LEU A 1 82 ? 10.288 1.538 -28.250 1.00 85.12 82 LEU A O 1
ATOM 645 N N . LYS A 1 83 ? 8.792 3.094 -28.909 1.00 87.50 83 LYS A N 1
ATOM 646 C CA . LYS A 1 83 ? 7.716 2.723 -27.976 1.00 87.50 83 LYS A CA 1
ATOM 647 C C . LYS A 1 83 ? 7.336 1.252 -28.124 1.00 87.50 83 LYS A C 1
ATOM 649 O O . LYS A 1 83 ? 7.324 0.525 -27.134 1.00 87.50 83 LYS A O 1
ATOM 654 N N . SER A 1 84 ? 7.092 0.793 -29.352 1.00 90.06 84 SER A N 1
ATOM 655 C CA . SER A 1 84 ? 6.728 -0.605 -29.621 1.00 90.06 84 SER A CA 1
ATOM 656 C C . SER A 1 84 ? 7.831 -1.592 -29.216 1.00 90.06 84 SER A C 1
ATOM 658 O O . SER A 1 84 ? 7.547 -2.633 -28.621 1.00 90.06 84 SER A O 1
ATOM 660 N N . ASN A 1 85 ? 9.099 -1.242 -29.459 1.00 91.25 85 ASN A N 1
ATOM 661 C CA . ASN A 1 85 ? 10.246 -2.059 -29.074 1.00 91.25 85 ASN A CA 1
ATOM 662 C C . ASN A 1 85 ? 10.412 -2.125 -27.551 1.00 91.25 85 ASN A C 1
ATOM 664 O O . ASN A 1 85 ? 10.641 -3.211 -27.023 1.00 91.25 85 ASN A O 1
ATOM 668 N N . LEU A 1 86 ? 10.262 -1.003 -26.840 1.00 92.00 86 LEU A N 1
ATOM 669 C CA . LEU A 1 86 ? 10.342 -0.956 -25.376 1.00 92.00 86 LEU A CA 1
ATOM 670 C C . LEU A 1 86 ? 9.243 -1.775 -24.717 1.00 92.00 86 LEU A C 1
ATOM 672 O O . LEU A 1 86 ? 9.542 -2.654 -23.911 1.00 92.00 86 LEU A O 1
ATOM 676 N N . VAL A 1 87 ? 7.997 -1.557 -25.137 1.00 92.62 87 VAL A N 1
ATOM 677 C CA . VAL A 1 87 ? 6.847 -2.344 -24.682 1.00 92.62 87 VAL A CA 1
ATOM 678 C C . VAL A 1 87 ? 7.090 -3.829 -24.962 1.00 92.62 87 VAL A C 1
ATOM 680 O O . VAL A 1 87 ? 6.972 -4.655 -24.058 1.00 92.62 87 VAL A O 1
ATOM 683 N N . SER A 1 88 ? 7.543 -4.190 -26.170 1.00 93.69 88 SER A N 1
ATOM 684 C CA . SER A 1 88 ? 7.869 -5.587 -26.475 1.00 93.69 88 SER A CA 1
ATOM 685 C C . SER A 1 88 ? 8.991 -6.151 -25.601 1.00 93.69 88 SER A C 1
ATOM 687 O O . SER A 1 88 ? 8.989 -7.363 -25.383 1.00 93.69 88 SER A O 1
ATOM 689 N N . VAL A 1 89 ? 9.980 -5.356 -25.188 1.00 94.81 89 VAL A N 1
ATOM 690 C CA . VAL A 1 89 ? 11.041 -5.831 -24.292 1.00 94.81 89 VAL A CA 1
ATOM 691 C C . VAL A 1 89 ? 10.461 -6.070 -22.905 1.00 94.81 89 VAL A C 1
ATOM 693 O O . VAL A 1 89 ? 10.652 -7.168 -22.390 1.00 94.81 89 VAL A O 1
ATOM 696 N N . PHE A 1 90 ? 9.710 -5.114 -22.346 1.00 95.50 90 PHE A N 1
ATOM 697 C CA . PHE A 1 90 ? 9.144 -5.188 -20.992 1.00 95.50 90 PHE A CA 1
ATOM 698 C C . PHE A 1 90 ? 8.296 -6.451 -20.789 1.00 95.50 90 PHE A C 1
ATOM 700 O O . PHE A 1 90 ? 8.533 -7.199 -19.844 1.00 95.50 90 PHE A O 1
ATOM 707 N N . PHE A 1 91 ? 7.406 -6.768 -21.735 1.00 95.94 91 PHE A N 1
ATOM 708 C CA . PHE A 1 91 ? 6.543 -7.960 -21.677 1.00 95.94 91 PHE A CA 1
ATOM 709 C C . PHE A 1 91 ? 7.225 -9.277 -22.082 1.00 95.94 91 PHE A C 1
ATOM 711 O O . PHE A 1 91 ? 6.569 -10.309 -22.199 1.00 95.94 91 PHE A O 1
ATOM 718 N N . LYS A 1 92 ? 8.538 -9.265 -22.335 1.00 95.44 92 LYS A N 1
ATOM 719 C CA . LYS A 1 92 ? 9.345 -10.479 -22.546 1.00 95.44 92 LYS A CA 1
ATOM 720 C C . LYS A 1 92 ? 10.377 -10.692 -21.437 1.00 95.44 92 LYS A C 1
ATOM 722 O O . LYS A 1 92 ? 11.144 -11.659 -21.505 1.00 95.44 92 LYS A O 1
ATOM 727 N N . LEU A 1 93 ? 10.420 -9.804 -20.441 1.00 94.62 93 LEU A N 1
ATOM 728 C CA . LEU A 1 93 ? 11.314 -9.932 -19.295 1.00 94.62 93 LEU A CA 1
ATOM 729 C C . LEU A 1 93 ? 10.822 -11.021 -18.344 1.00 94.62 93 LEU A C 1
ATOM 731 O O . LEU A 1 93 ? 9.629 -11.147 -18.104 1.00 94.62 93 LEU A O 1
ATOM 735 N N . LYS A 1 94 ? 11.750 -11.803 -17.802 1.00 92.81 94 LYS A N 1
ATOM 736 C CA . LYS A 1 94 ? 11.495 -12.846 -16.797 1.00 92.81 94 LYS A CA 1
ATOM 737 C C . LYS A 1 94 ? 12.428 -12.761 -15.597 1.00 92.81 94 LYS A C 1
ATOM 739 O O . LYS A 1 94 ? 12.297 -13.542 -14.667 1.00 92.81 94 LYS A O 1
ATOM 744 N N . ASP A 1 95 ? 13.415 -11.877 -15.652 1.00 92.88 95 ASP A N 1
ATOM 745 C CA . ASP A 1 95 ? 14.299 -11.630 -14.525 1.00 92.88 95 ASP A CA 1
ATOM 746 C C . ASP A 1 95 ? 13.655 -10.603 -13.585 1.00 92.88 95 ASP A C 1
ATOM 748 O O . ASP A 1 95 ? 13.248 -9.518 -14.016 1.00 92.88 95 ASP A O 1
ATOM 752 N N . SER A 1 96 ? 13.569 -10.942 -12.296 1.00 92.81 96 SER A N 1
ATOM 753 C CA . SER A 1 96 ? 12.876 -10.113 -11.306 1.00 92.81 96 SER A CA 1
ATOM 754 C C . SER A 1 96 ? 13.582 -8.781 -11.068 1.00 92.81 96 SER A C 1
ATOM 756 O O . SER A 1 96 ? 12.916 -7.781 -10.811 1.00 92.81 96 SER A O 1
ATOM 758 N N . MET A 1 97 ? 14.913 -8.743 -11.190 1.00 92.81 97 MET A N 1
ATOM 759 C CA . MET A 1 97 ? 15.687 -7.513 -11.031 1.00 92.81 97 MET A CA 1
ATOM 760 C C . MET A 1 97 ? 15.444 -6.555 -12.201 1.00 92.81 97 MET A C 1
ATOM 762 O O . MET A 1 97 ? 15.191 -5.369 -11.993 1.00 92.81 97 MET A O 1
ATOM 766 N N . CYS A 1 98 ? 15.437 -7.069 -13.430 1.00 95.12 98 CYS A N 1
ATOM 767 C CA . CYS A 1 98 ? 15.109 -6.285 -14.616 1.00 95.12 98 CYS A CA 1
ATOM 768 C C . CYS A 1 98 ? 13.687 -5.718 -14.531 1.00 95.12 98 CYS A C 1
ATOM 770 O O . CYS A 1 98 ? 13.486 -4.532 -14.791 1.00 95.12 98 CYS A O 1
ATOM 772 N N . LEU A 1 99 ? 12.710 -6.532 -14.116 1.00 96.12 99 LEU A N 1
ATOM 773 C CA . LEU A 1 99 ? 11.338 -6.073 -13.886 1.00 96.12 99 LEU A CA 1
ATOM 774 C C . LEU A 1 99 ? 11.270 -5.001 -12.791 1.00 96.12 99 LEU A C 1
ATOM 776 O O . LEU A 1 99 ? 10.647 -3.965 -13.006 1.00 96.12 99 LEU A O 1
ATOM 780 N N . ALA A 1 100 ? 11.963 -5.187 -11.663 1.00 95.19 100 ALA A N 1
ATOM 781 C CA . ALA A 1 100 ? 12.020 -4.195 -10.589 1.00 95.19 100 ALA A CA 1
ATOM 782 C C . ALA A 1 100 ? 12.614 -2.856 -11.057 1.00 95.19 100 ALA A C 1
ATOM 784 O O . ALA A 1 100 ? 12.096 -1.797 -10.710 1.00 95.19 100 ALA A O 1
ATOM 785 N N . VAL A 1 101 ? 13.649 -2.883 -11.903 1.00 95.69 101 VAL A N 1
ATOM 786 C CA . VAL A 1 101 ? 14.221 -1.675 -12.516 1.00 95.69 101 VAL A CA 1
ATOM 787 C C . VAL A 1 101 ? 13.190 -0.944 -13.373 1.00 95.69 101 VAL A C 1
ATOM 789 O O . VAL A 1 101 ? 13.010 0.260 -13.191 1.00 95.69 101 VAL A O 1
ATOM 792 N N . ILE A 1 102 ? 12.481 -1.648 -14.261 1.00 97.19 102 ILE A N 1
ATOM 793 C CA . ILE A 1 102 ? 11.454 -1.030 -15.116 1.00 97.19 102 ILE A CA 1
ATOM 794 C C . ILE A 1 102 ? 10.308 -0.457 -14.282 1.00 97.19 102 ILE A C 1
ATOM 796 O O . ILE A 1 102 ? 9.910 0.689 -14.489 1.00 97.19 102 ILE A O 1
ATOM 800 N N . ILE A 1 103 ? 9.813 -1.232 -13.317 1.00 97.94 103 ILE A N 1
ATOM 801 C CA . ILE A 1 103 ? 8.733 -0.823 -12.421 1.00 97.94 103 ILE A CA 1
ATOM 802 C C . ILE A 1 103 ? 9.145 0.430 -11.641 1.00 97.94 103 ILE A C 1
ATOM 804 O O . ILE A 1 103 ? 8.428 1.423 -11.673 1.00 97.94 103 ILE A O 1
ATOM 808 N N . SER A 1 104 ? 10.335 0.442 -11.031 1.00 97.31 104 SER A N 1
ATOM 809 C CA . SER A 1 104 ? 10.829 1.594 -10.264 1.00 97.31 104 SER A CA 1
ATOM 810 C C . SER A 1 104 ? 10.976 2.868 -11.103 1.00 97.31 104 SER A C 1
ATOM 812 O O . SER A 1 104 ? 10.687 3.962 -10.616 1.00 97.31 104 SER A O 1
ATOM 814 N N . LEU A 1 105 ? 11.389 2.735 -12.370 1.00 97.69 105 LEU A N 1
ATOM 815 C CA . LEU A 1 105 ? 11.516 3.851 -13.305 1.00 97.69 105 LEU A CA 1
ATOM 816 C C . LEU A 1 105 ? 10.147 4.453 -13.611 1.00 97.69 105 LEU A C 1
ATOM 818 O O . LEU A 1 105 ? 9.964 5.665 -13.493 1.00 97.69 105 LEU A O 1
ATOM 822 N N . LEU A 1 106 ? 9.188 3.605 -13.989 1.00 98.19 106 LEU A N 1
ATOM 823 C CA . LEU A 1 106 ? 7.828 4.025 -14.317 1.00 98.19 106 LEU A CA 1
ATOM 824 C C . LEU A 1 106 ? 7.112 4.604 -13.088 1.00 98.19 106 LEU A C 1
ATOM 826 O O . LEU A 1 106 ? 6.458 5.636 -13.205 1.00 98.19 106 LEU A O 1
ATOM 830 N N . SER A 1 107 ? 7.301 4.017 -11.901 1.00 98.00 107 SER A N 1
ATOM 831 C CA . SER A 1 107 ? 6.787 4.567 -10.641 1.00 98.00 107 SER A CA 1
ATOM 832 C C . SER A 1 107 ? 7.387 5.933 -10.325 1.00 98.00 107 SER A C 1
ATOM 834 O O . SER A 1 107 ? 6.657 6.843 -9.939 1.00 98.00 107 SER A O 1
ATOM 836 N N . LYS A 1 108 ? 8.698 6.126 -10.537 1.00 97.56 108 LYS A N 1
ATOM 837 C CA . LYS A 1 108 ? 9.301 7.449 -10.345 1.00 97.56 108 LYS A CA 1
ATOM 838 C C . LYS A 1 108 ? 8.718 8.466 -11.319 1.00 97.56 108 LYS A C 1
ATOM 840 O O . LYS A 1 108 ? 8.414 9.583 -10.905 1.00 97.56 108 LYS A O 1
ATOM 845 N N . LEU A 1 109 ? 8.585 8.093 -12.591 1.00 97.31 109 LEU A N 1
ATOM 846 C CA . LEU A 1 109 ? 8.002 8.965 -13.604 1.00 97.31 109 LEU A CA 1
ATOM 847 C C . LEU A 1 109 ? 6.570 9.350 -13.222 1.00 97.31 109 LEU A C 1
ATOM 849 O O . LEU A 1 109 ? 6.258 10.535 -13.222 1.00 97.31 109 LEU A O 1
ATOM 853 N N . PHE A 1 110 ? 5.744 8.389 -12.802 1.00 97.50 110 PHE A N 1
ATOM 854 C CA . PHE A 1 110 ? 4.399 8.658 -12.296 1.00 97.50 110 PHE A CA 1
ATOM 855 C C . PHE A 1 110 ? 4.408 9.680 -11.152 1.00 97.50 110 PHE A C 1
ATOM 857 O O . PHE A 1 110 ? 3.693 10.672 -11.241 1.00 97.50 110 PHE A O 1
ATOM 864 N N . ASN A 1 111 ? 5.249 9.501 -10.125 1.00 97.06 111 ASN A N 1
ATOM 865 C CA . ASN A 1 111 ? 5.301 10.422 -8.980 1.00 97.06 111 ASN A CA 1
ATOM 866 C C . ASN A 1 111 ? 5.656 11.854 -9.410 1.00 97.06 111 ASN A C 1
ATOM 868 O O . ASN A 1 111 ? 5.038 12.809 -8.950 1.00 97.06 111 ASN A O 1
ATOM 872 N N . ILE A 1 112 ? 6.616 12.012 -10.332 1.00 96.44 112 ILE A N 1
ATOM 873 C CA . ILE A 1 112 ? 6.995 13.333 -10.863 1.00 96.44 112 ILE A CA 1
ATOM 874 C C . ILE A 1 112 ? 5.839 13.976 -11.634 1.00 96.44 112 ILE A C 1
ATOM 876 O O . ILE A 1 112 ? 5.627 15.177 -11.520 1.00 96.44 112 ILE A O 1
ATOM 880 N N . LEU A 1 113 ? 5.128 13.197 -12.452 1.00 95.44 113 LEU A N 1
ATOM 881 C CA . LEU A 1 113 ? 4.034 13.708 -13.280 1.00 95.44 113 LEU A CA 1
ATOM 882 C C . LEU A 1 113 ? 2.773 14.009 -12.475 1.00 95.44 113 LEU A C 1
ATOM 884 O O . LEU A 1 113 ? 2.019 14.908 -12.836 1.00 95.44 113 LEU A O 1
ATOM 888 N N . LYS A 1 114 ? 2.528 13.236 -11.415 1.00 94.12 114 LYS A N 1
ATOM 889 C CA . LYS A 1 114 ? 1.365 13.402 -10.551 1.00 94.12 114 LYS A CA 1
ATOM 890 C C . LYS A 1 114 ? 1.529 14.585 -9.593 1.00 94.12 114 LYS A C 1
ATOM 892 O O . LYS A 1 114 ? 0.526 15.211 -9.284 1.00 94.12 114 LYS A O 1
ATOM 897 N N . ASP A 1 115 ? 2.761 14.873 -9.158 1.00 91.56 115 ASP A N 1
ATOM 898 C CA . ASP A 1 115 ? 3.144 16.003 -8.288 1.00 91.56 115 ASP A CA 1
ATOM 899 C C . ASP A 1 115 ? 2.275 16.151 -7.019 1.00 91.56 115 ASP A C 1
ATOM 901 O O . ASP A 1 115 ? 2.005 17.240 -6.517 1.00 91.56 115 ASP A O 1
ATOM 905 N N . GLU A 1 116 ? 1.823 15.021 -6.475 1.00 92.62 116 GLU A N 1
ATOM 906 C CA . GLU A 1 116 ? 1.020 14.949 -5.257 1.00 92.62 116 GLU A CA 1
ATOM 907 C C . GLU A 1 116 ? 1.666 13.946 -4.302 1.00 92.62 116 GLU A C 1
ATOM 909 O O . GLU A 1 116 ? 1.383 12.751 -4.360 1.00 92.62 116 GLU A O 1
ATOM 914 N N . SER A 1 117 ? 2.500 14.428 -3.376 1.00 89.69 117 SER A N 1
ATOM 915 C CA . SER A 1 117 ? 3.291 13.572 -2.472 1.00 89.69 117 SER A CA 1
ATOM 916 C C . SER A 1 117 ? 2.462 12.562 -1.667 1.00 89.69 117 SER A C 1
ATOM 918 O O . SER A 1 117 ? 2.930 11.473 -1.342 1.00 89.69 117 SER A O 1
ATOM 920 N N . SER A 1 118 ? 1.195 12.878 -1.377 1.00 90.69 118 SER A N 1
ATOM 921 C CA . SER A 1 118 ? 0.268 11.953 -0.706 1.00 90.69 118 SER A CA 1
ATOM 922 C C . SER A 1 118 ? -0.059 10.692 -1.529 1.00 90.69 118 SER A C 1
ATOM 924 O O . SER A 1 118 ? -0.417 9.650 -0.967 1.00 90.69 118 SER A O 1
ATOM 926 N N . LEU A 1 119 ? 0.100 10.764 -2.852 1.00 93.25 119 LEU A N 1
ATOM 927 C CA . LEU A 1 119 ? -0.149 9.692 -3.813 1.00 93.25 119 LEU A CA 1
ATOM 928 C C . LEU A 1 119 ? 1.140 9.049 -4.342 1.00 93.25 119 LEU A C 1
ATOM 930 O O . LEU A 1 119 ? 1.059 8.191 -5.219 1.00 93.25 119 LEU A O 1
ATOM 934 N N . ASP A 1 120 ? 2.306 9.415 -3.800 1.00 94.75 120 ASP A N 1
ATOM 935 C CA . ASP A 1 120 ? 3.586 8.872 -4.252 1.00 94.75 120 ASP A CA 1
ATOM 936 C C . ASP A 1 120 ? 3.607 7.345 -4.150 1.00 94.75 120 ASP A C 1
ATOM 938 O O . ASP A 1 120 ? 3.425 6.757 -3.078 1.00 94.75 120 ASP A O 1
ATOM 942 N N . LEU A 1 121 ? 3.866 6.695 -5.277 1.00 96.56 121 LEU A N 1
ATOM 943 C CA . LEU A 1 121 ? 4.061 5.260 -5.366 1.00 96.56 121 LEU A CA 1
ATOM 944 C C . LEU A 1 121 ? 5.364 4.880 -4.663 1.00 96.56 121 LEU A C 1
ATOM 946 O O . LEU A 1 121 ? 6.411 5.485 -4.922 1.00 96.56 121 LEU A O 1
ATOM 950 N N . GLN A 1 122 ? 5.298 3.872 -3.793 1.00 92.81 122 GLN A N 1
ATOM 951 C CA . GLN A 1 122 ? 6.454 3.370 -3.057 1.00 92.81 122 GLN A CA 1
ATOM 952 C C . GLN A 1 122 ? 6.856 2.002 -3.610 1.00 92.81 122 GLN A C 1
ATOM 954 O O . GLN A 1 122 ? 6.064 1.062 -3.622 1.00 92.81 122 GLN A O 1
ATOM 959 N N . VAL A 1 123 ? 8.095 1.890 -4.08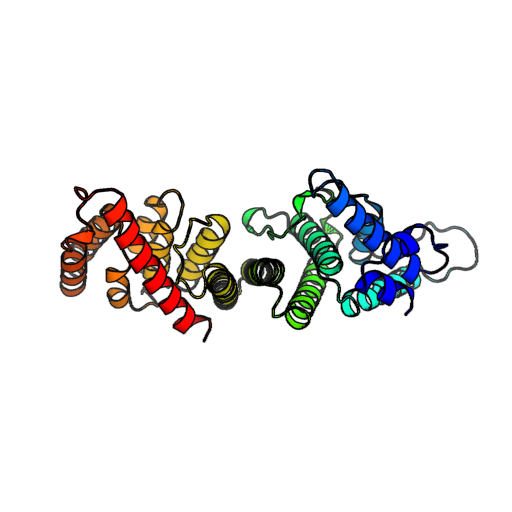6 1.00 94.12 123 VAL A N 1
ATOM 960 C CA . VAL A 1 123 ? 8.675 0.639 -4.592 1.00 94.12 123 VAL A CA 1
ATOM 961 C C . VAL A 1 123 ? 10.197 0.701 -4.491 1.00 94.12 123 VAL A C 1
ATOM 963 O O . VAL A 1 123 ? 10.785 1.785 -4.422 1.00 94.12 123 VAL A O 1
ATOM 966 N N . ASP A 1 124 ? 10.844 -0.460 -4.495 1.00 91.69 124 ASP A N 1
ATOM 967 C CA . ASP A 1 124 ? 12.299 -0.572 -4.494 1.00 91.69 124 ASP A CA 1
ATOM 968 C C . ASP A 1 124 ? 12.940 0.282 -5.597 1.00 91.69 124 ASP A C 1
ATOM 970 O O . ASP A 1 124 ? 12.432 0.388 -6.711 1.00 91.69 124 ASP A O 1
ATOM 974 N N . TYR A 1 125 ? 14.079 0.900 -5.279 1.00 93.25 125 TYR A N 1
ATOM 975 C CA . TYR A 1 125 ? 14.905 1.705 -6.193 1.00 93.25 125 TYR A CA 1
ATOM 976 C C . TYR A 1 125 ? 14.276 3.002 -6.735 1.00 93.25 125 TYR A C 1
ATOM 978 O O . TYR A 1 125 ? 14.968 3.756 -7.423 1.00 93.25 125 TYR A O 1
ATOM 986 N N . VAL A 1 126 ? 13.023 3.329 -6.392 1.00 95.00 126 VAL A N 1
ATOM 987 C CA . VAL A 1 126 ? 12.329 4.534 -6.894 1.00 95.00 126 VAL A CA 1
ATOM 988 C C . VAL A 1 126 ? 13.099 5.831 -6.600 1.00 95.00 126 VAL A C 1
ATOM 990 O O . VAL A 1 126 ? 13.123 6.754 -7.414 1.00 95.00 126 VAL A O 1
ATOM 993 N N . SER A 1 127 ? 13.792 5.891 -5.459 1.00 94.00 127 SER A N 1
ATOM 994 C CA . SER A 1 127 ? 14.567 7.052 -5.005 1.00 94.00 127 SER A CA 1
ATOM 995 C C . SER A 1 127 ? 15.883 7.266 -5.762 1.00 94.00 127 SER A C 1
ATOM 997 O O . SER A 1 127 ? 16.482 8.337 -5.651 1.00 94.00 127 SER A O 1
ATOM 999 N N . LEU A 1 128 ? 16.341 6.279 -6.539 1.00 94.50 128 LEU A N 1
ATOM 1000 C CA . LEU A 1 128 ? 17.628 6.335 -7.241 1.00 94.50 128 LEU A CA 1
ATOM 1001 C C . LEU A 1 128 ? 17.540 7.029 -8.606 1.00 94.50 128 LEU A C 1
ATOM 1003 O O . LEU A 1 128 ? 18.566 7.379 -9.201 1.00 94.50 128 LEU A O 1
ATOM 1007 N N . TRP A 1 129 ? 16.320 7.235 -9.094 1.00 95.50 129 TRP A N 1
ATOM 1008 C CA . TRP A 1 129 ? 16.014 7.907 -10.349 1.00 95.50 129 TRP A CA 1
ATOM 1009 C C . TRP A 1 129 ? 16.025 9.442 -10.211 1.00 95.50 129 TRP A C 1
ATOM 1011 O O . TRP A 1 129 ? 15.911 9.978 -9.103 1.00 95.50 129 TRP A O 1
ATOM 1021 N N . PRO A 1 130 ? 16.165 10.190 -11.324 1.00 93.62 130 PRO A N 1
ATOM 1022 C CA . PRO A 1 130 ? 16.039 11.647 -11.325 1.00 93.62 130 PRO A CA 1
ATOM 1023 C C . PRO A 1 130 ? 14.745 12.131 -10.657 1.00 93.62 130 PRO A C 1
ATOM 1025 O O . PRO A 1 130 ? 13.711 11.482 -10.745 1.00 93.62 130 PRO A O 1
ATOM 1028 N N . VAL A 1 131 ? 14.803 13.283 -9.983 1.00 90.75 131 VAL A N 1
ATOM 1029 C CA . VAL A 1 131 ? 13.669 13.833 -9.214 1.00 90.75 131 VAL A CA 1
ATOM 1030 C C . VAL A 1 131 ? 12.828 14.846 -9.984 1.00 90.75 131 VAL A C 1
ATOM 1032 O O . VAL A 1 131 ? 11.734 15.165 -9.542 1.00 90.75 131 VAL A O 1
ATOM 1035 N N . THR A 1 132 ? 13.320 15.344 -11.117 1.00 90.44 132 THR A N 1
ATOM 1036 C CA . THR A 1 132 ? 12.648 16.361 -11.928 1.00 90.44 132 THR A CA 1
ATOM 1037 C C . THR A 1 132 ? 12.753 16.025 -13.408 1.00 90.44 132 THR A C 1
ATOM 1039 O O . THR A 1 132 ? 13.738 15.434 -13.859 1.00 90.44 132 THR A O 1
ATOM 1042 N N . ILE A 1 133 ? 11.745 16.454 -14.165 1.00 91.50 133 ILE A N 1
ATOM 1043 C CA . ILE A 1 133 ? 11.768 16.487 -15.627 1.00 91.50 133 ILE A CA 1
ATOM 1044 C C . ILE A 1 133 ? 11.345 17.873 -16.106 1.00 91.50 133 ILE A C 1
ATOM 1046 O O . ILE A 1 133 ? 10.538 18.550 -15.468 1.00 91.50 133 ILE A O 1
ATOM 1050 N N . SER A 1 134 ? 11.897 18.309 -17.233 1.00 90.12 134 SER A N 1
ATOM 1051 C CA . SER A 1 134 ? 11.492 19.567 -17.858 1.00 90.12 134 SER A CA 1
ATOM 1052 C C . SER A 1 134 ? 10.097 19.426 -18.465 1.00 90.12 134 SER A C 1
ATOM 1054 O O . SER A 1 134 ? 9.834 18.452 -19.166 1.00 90.12 134 SER A O 1
ATOM 1056 N N . ASN A 1 135 ? 9.231 20.418 -18.242 1.00 89.19 135 ASN A N 1
ATOM 1057 C CA . ASN A 1 135 ? 7.866 20.473 -18.778 1.00 89.19 135 ASN A CA 1
ATOM 1058 C C . ASN A 1 135 ? 7.004 19.244 -18.422 1.00 89.19 135 ASN A C 1
ATOM 1060 O O . ASN A 1 135 ? 6.350 18.686 -19.302 1.00 89.19 135 ASN A O 1
ATOM 1064 N N . ALA A 1 136 ? 6.977 18.832 -17.148 1.00 91.38 136 ALA A N 1
ATOM 1065 C CA . ALA A 1 136 ? 6.237 17.649 -16.682 1.00 91.38 136 ALA A CA 1
ATOM 1066 C C . ALA A 1 136 ? 4.768 17.606 -17.151 1.00 91.38 136 ALA A C 1
ATOM 1068 O O . ALA A 1 136 ? 4.309 16.579 -17.636 1.00 91.38 136 ALA A O 1
ATOM 1069 N N . ASN A 1 137 ? 4.082 18.750 -17.156 1.00 90.62 137 ASN A N 1
ATOM 1070 C CA . ASN A 1 137 ? 2.685 18.865 -17.599 1.00 90.62 137 ASN A CA 1
ATOM 1071 C C . ASN A 1 137 ? 2.445 18.519 -19.082 1.00 90.62 137 ASN A C 1
ATOM 1073 O O . ASN A 1 137 ? 1.299 18.410 -19.502 1.00 90.62 137 ASN A O 1
ATOM 1077 N N . SER A 1 138 ? 3.500 18.402 -19.897 1.00 91.81 138 SER A N 1
ATOM 1078 C CA . SER A 1 138 ? 3.386 18.011 -21.310 1.00 91.81 138 SER A CA 1
ATOM 1079 C C . SER A 1 138 ? 3.377 16.497 -21.536 1.00 91.81 138 SER A C 1
ATOM 1081 O O . SER A 1 138 ? 3.183 16.060 -22.669 1.00 91.81 138 SER A O 1
ATOM 1083 N N . TYR A 1 139 ? 3.604 15.708 -20.483 1.00 94.12 139 TYR A N 1
ATOM 1084 C CA . TYR A 1 139 ? 3.660 14.254 -20.552 1.00 94.12 139 TYR A CA 1
ATOM 1085 C C . TYR A 1 139 ? 2.315 13.624 -20.188 1.00 94.12 139 TYR A C 1
ATOM 1087 O O . TYR A 1 139 ? 1.565 14.138 -19.358 1.00 94.12 139 TYR A O 1
ATOM 1095 N N . ASP A 1 140 ? 2.034 12.468 -20.781 1.00 93.69 140 ASP A N 1
ATOM 1096 C CA . ASP A 1 140 ? 0.821 11.699 -20.524 1.00 93.69 140 ASP A CA 1
ATOM 1097 C C . ASP A 1 140 ? 0.979 10.806 -19.282 1.00 93.69 140 ASP A C 1
ATOM 1099 O O . ASP A 1 140 ? 1.479 9.679 -19.352 1.00 93.69 140 ASP A O 1
ATOM 1103 N N . VAL A 1 141 ? 0.540 11.318 -18.128 1.00 95.00 141 VAL A N 1
ATOM 1104 C CA . VAL A 1 141 ? 0.536 10.575 -16.855 1.00 95.00 141 VAL A CA 1
ATOM 1105 C C . VAL A 1 141 ? -0.350 9.326 -16.903 1.00 95.00 141 VAL A C 1
ATOM 1107 O O . VAL A 1 141 ? -0.035 8.332 -16.249 1.00 95.00 141 VAL A O 1
ATOM 1110 N N . THR A 1 142 ? -1.420 9.344 -17.703 1.00 95.00 142 THR A N 1
ATOM 1111 C CA . THR A 1 142 ? -2.342 8.209 -17.838 1.00 95.00 142 THR A CA 1
ATOM 1112 C C . THR A 1 142 ? -1.639 7.070 -18.558 1.00 95.00 142 THR A C 1
ATOM 1114 O O . THR A 1 142 ? -1.586 5.963 -18.036 1.00 95.00 142 THR A O 1
ATOM 1117 N N . ALA A 1 143 ? -0.968 7.359 -19.676 1.00 95.06 143 ALA A N 1
ATOM 1118 C CA . ALA A 1 143 ? -0.191 6.357 -20.401 1.00 95.06 143 ALA A CA 1
ATOM 1119 C C . ALA A 1 143 ? 0.951 5.756 -19.560 1.00 95.06 143 ALA A C 1
ATOM 1121 O O . ALA A 1 143 ? 1.255 4.569 -19.702 1.00 95.06 143 ALA A O 1
ATOM 1122 N N . VAL A 1 144 ? 1.588 6.548 -18.684 1.00 96.62 144 VAL A N 1
ATOM 1123 C CA . VAL A 1 144 ? 2.578 6.030 -17.720 1.00 96.62 144 VAL A CA 1
ATOM 1124 C C . VAL A 1 144 ? 1.916 5.091 -16.713 1.00 96.62 144 VAL A C 1
ATOM 1126 O O . VAL A 1 144 ? 2.436 4.002 -16.475 1.00 96.62 144 VAL A O 1
ATOM 1129 N N . SER A 1 145 ? 0.778 5.495 -16.141 1.00 96.69 145 SER A N 1
ATOM 1130 C CA . SER A 1 145 ? 0.018 4.693 -15.177 1.00 96.69 145 SER A CA 1
ATOM 1131 C C . SER A 1 145 ? -0.469 3.375 -15.781 1.00 96.69 145 SER A C 1
ATOM 1133 O O . SER A 1 145 ? -0.325 2.335 -15.143 1.00 96.69 145 SER A O 1
ATOM 1135 N N . ASP A 1 146 ? -0.992 3.402 -17.007 1.00 96.38 146 ASP A N 1
ATOM 1136 C CA . ASP A 1 146 ? -1.512 2.223 -17.706 1.00 96.38 146 ASP A CA 1
ATOM 1137 C C . ASP A 1 146 ? -0.389 1.225 -17.999 1.00 96.38 146 ASP A C 1
ATOM 1139 O O . ASP A 1 146 ? -0.483 0.052 -17.636 1.00 96.38 146 ASP A O 1
ATOM 1143 N N . LEU A 1 147 ? 0.735 1.698 -18.559 1.00 97.56 147 LEU A N 1
ATOM 1144 C CA . LEU A 1 147 ? 1.880 0.823 -18.809 1.00 97.56 147 LEU A CA 1
ATOM 1145 C C . LEU A 1 147 ? 2.455 0.263 -17.504 1.00 97.56 147 LEU A C 1
ATOM 1147 O O . LEU A 1 147 ? 2.831 -0.906 -17.452 1.00 97.56 147 LEU A O 1
ATOM 1151 N N . LEU A 1 148 ? 2.542 1.084 -16.455 1.00 98.06 148 LEU A N 1
ATOM 1152 C CA . LEU A 1 148 ? 3.000 0.633 -15.146 1.00 98.06 148 LEU A CA 1
ATOM 1153 C C . LEU A 1 148 ? 2.080 -0.461 -14.592 1.00 98.06 148 LEU A C 1
ATOM 1155 O O . LEU A 1 148 ? 2.576 -1.496 -14.149 1.00 98.06 148 LEU A O 1
ATOM 1159 N N . TRP A 1 149 ? 0.763 -0.269 -14.662 1.00 97.69 149 TRP A N 1
ATOM 1160 C CA . TRP A 1 149 ? -0.219 -1.267 -14.244 1.00 97.69 149 TRP A CA 1
ATOM 1161 C C . TRP A 1 149 ? -0.044 -2.585 -15.012 1.00 97.69 149 TRP A C 1
ATOM 1163 O O . TRP A 1 149 ? 0.019 -3.652 -14.392 1.00 97.69 149 TRP A O 1
ATOM 1173 N N . ASP A 1 150 ? 0.107 -2.525 -16.339 1.00 97.81 150 ASP A N 1
ATOM 1174 C CA . ASP A 1 150 ? 0.268 -3.720 -17.171 1.00 97.81 150 ASP A CA 1
ATOM 1175 C C . ASP A 1 150 ? 1.575 -4.459 -16.847 1.00 97.81 150 ASP A C 1
ATOM 1177 O O . ASP A 1 150 ? 1.588 -5.686 -16.708 1.00 97.81 150 ASP A O 1
ATOM 1181 N N . VAL A 1 151 ? 2.683 -3.725 -16.684 1.00 97.69 151 VAL A N 1
ATOM 1182 C CA . VAL A 1 151 ? 3.997 -4.302 -16.361 1.00 97.69 151 VAL A CA 1
ATOM 1183 C C . VAL A 1 151 ? 3.992 -4.943 -14.974 1.00 97.69 151 VAL A C 1
ATOM 1185 O O . VAL A 1 151 ? 4.515 -6.046 -14.820 1.00 97.69 151 VAL A O 1
ATOM 1188 N N . VAL A 1 152 ? 3.386 -4.305 -13.969 1.00 97.06 152 VAL A N 1
ATOM 1189 C CA . VAL A 1 152 ? 3.285 -4.870 -12.612 1.00 97.06 152 VAL A CA 1
ATOM 1190 C C . VAL A 1 152 ? 2.395 -6.114 -12.609 1.00 97.06 152 VAL A C 1
ATOM 1192 O O . VAL A 1 152 ? 2.750 -7.127 -12.004 1.00 97.06 152 VAL A O 1
ATOM 1195 N N . THR A 1 153 ? 1.277 -6.083 -13.337 1.00 96.62 153 THR A N 1
ATOM 1196 C CA . THR A 1 153 ? 0.383 -7.241 -13.494 1.00 96.62 153 THR A CA 1
ATOM 1197 C C . THR A 1 153 ? 1.101 -8.413 -14.162 1.00 96.62 153 THR A C 1
ATOM 1199 O O . THR A 1 153 ? 1.007 -9.553 -13.698 1.00 96.62 153 THR A O 1
ATOM 1202 N N . TYR A 1 154 ? 1.868 -8.140 -15.218 1.00 96.62 154 TYR A N 1
ATOM 1203 C CA . TYR A 1 154 ? 2.718 -9.130 -15.872 1.00 96.62 154 TYR A CA 1
ATOM 1204 C C . TYR A 1 154 ? 3.783 -9.693 -14.916 1.00 96.62 154 TYR A C 1
ATOM 1206 O O . TYR A 1 154 ? 3.931 -10.910 -14.807 1.00 96.62 154 TYR A O 1
ATOM 1214 N N . ALA A 1 155 ? 4.469 -8.834 -14.160 1.00 95.12 155 ALA A N 1
ATOM 1215 C CA . ALA A 1 155 ? 5.516 -9.237 -13.225 1.00 95.12 155 ALA A CA 1
ATOM 1216 C C . ALA A 1 155 ? 4.985 -10.150 -12.102 1.00 95.12 155 ALA A C 1
ATOM 1218 O O . ALA A 1 155 ? 5.591 -11.180 -11.797 1.00 95.12 155 ALA A O 1
ATOM 1219 N N . LEU A 1 156 ? 3.814 -9.829 -11.539 1.00 94.25 156 LEU A N 1
ATOM 1220 C CA . LEU A 1 156 ? 3.133 -10.662 -10.540 1.00 94.25 156 LEU A CA 1
ATOM 1221 C C . LEU A 1 156 ? 2.738 -12.041 -11.087 1.00 94.25 156 LEU A C 1
ATOM 1223 O O . LEU A 1 156 ? 2.765 -13.024 -10.346 1.00 94.25 156 LEU A O 1
ATOM 1227 N N . LYS A 1 157 ? 2.395 -12.130 -12.378 1.00 93.25 157 LYS A N 1
ATOM 1228 C CA . LYS A 1 157 ? 2.064 -13.398 -13.040 1.00 93.25 157 LYS A CA 1
ATOM 1229 C C . LYS A 1 157 ? 3.296 -14.275 -13.273 1.00 93.25 157 LYS A C 1
ATOM 1231 O O . LYS A 1 157 ? 3.201 -15.487 -13.102 1.00 93.25 157 LYS A O 1
ATOM 1236 N N . GLU A 1 158 ? 4.427 -13.688 -13.659 1.00 91.19 158 GLU A N 1
ATOM 1237 C CA . GLU A 1 158 ? 5.667 -14.440 -13.906 1.00 91.19 158 GLU A CA 1
ATOM 1238 C C . GLU A 1 158 ? 6.373 -14.862 -12.605 1.00 91.19 158 GLU A C 1
ATOM 1240 O O . GLU A 1 158 ? 7.064 -15.881 -12.585 1.00 91.19 158 GLU A O 1
ATOM 1245 N N . HIS A 1 159 ? 6.179 -14.127 -11.501 1.00 87.31 159 HIS A N 1
ATOM 1246 C CA . HIS A 1 159 ? 6.828 -14.408 -10.214 1.00 87.31 159 HIS A CA 1
ATOM 1247 C C . HIS A 1 159 ? 5.852 -14.562 -9.033 1.00 87.31 159 HIS A C 1
ATOM 1249 O O . HIS A 1 159 ? 5.987 -13.857 -8.029 1.00 87.31 159 HIS A O 1
ATOM 1255 N N . PRO A 1 160 ? 4.920 -15.531 -9.073 1.00 80.31 160 PRO A N 1
ATOM 1256 C CA . PRO A 1 160 ? 3.959 -15.733 -7.989 1.00 80.31 160 PRO A CA 1
ATOM 1257 C C . PRO A 1 160 ? 4.614 -16.216 -6.682 1.00 80.31 160 PRO A C 1
ATOM 1259 O O . PRO A 1 160 ? 4.040 -16.049 -5.612 1.00 80.31 160 PRO A O 1
ATOM 1262 N N . THR A 1 161 ? 5.809 -16.816 -6.753 1.00 77.50 161 THR A N 1
ATOM 1263 C CA . THR A 1 161 ? 6.518 -17.424 -5.611 1.00 77.50 161 THR A CA 1
ATOM 1264 C C . THR A 1 161 ? 7.731 -16.626 -5.130 1.00 77.50 161 THR A C 1
ATOM 1266 O O . THR A 1 161 ? 8.335 -16.982 -4.119 1.00 77.50 161 THR A O 1
ATOM 1269 N N . ASN A 1 162 ? 8.114 -15.547 -5.820 1.00 77.06 162 ASN A N 1
ATOM 1270 C CA . ASN A 1 162 ? 9.231 -14.707 -5.392 1.00 77.06 162 ASN A CA 1
ATOM 1271 C C . ASN A 1 162 ? 8.742 -13.715 -4.329 1.00 77.06 162 ASN A C 1
ATOM 1273 O O . ASN A 1 162 ? 8.291 -12.615 -4.649 1.00 77.06 162 ASN A O 1
ATOM 1277 N N . ILE A 1 163 ? 8.774 -14.140 -3.065 1.00 79.44 163 ILE A N 1
ATOM 1278 C CA . ILE A 1 163 ? 8.098 -13.450 -1.958 1.00 79.44 163 ILE A CA 1
ATOM 1279 C C . ILE A 1 163 ? 8.513 -11.969 -1.829 1.00 79.44 163 ILE A C 1
ATOM 1281 O O . ILE A 1 163 ? 7.615 -11.130 -1.841 1.00 79.44 163 ILE A O 1
ATOM 1285 N N . PRO A 1 164 ? 9.807 -11.586 -1.782 1.00 79.06 164 PRO A N 1
ATOM 1286 C CA . PRO A 1 164 ? 10.174 -10.179 -1.596 1.00 79.06 164 PRO A CA 1
ATOM 1287 C C . PRO A 1 164 ? 9.642 -9.256 -2.704 1.00 79.06 164 PRO A C 1
ATOM 1289 O O . PRO A 1 164 ? 9.009 -8.240 -2.416 1.00 79.06 164 PRO A O 1
ATOM 1292 N N . PHE A 1 165 ? 9.829 -9.637 -3.973 1.00 81.12 165 PHE A N 1
ATOM 1293 C CA . PHE A 1 165 ? 9.371 -8.830 -5.109 1.00 81.12 165 PHE A CA 1
ATOM 1294 C C . PHE A 1 165 ? 7.849 -8.838 -5.246 1.00 81.12 165 PHE A C 1
ATOM 1296 O O . PHE A 1 165 ? 7.250 -7.786 -5.453 1.00 81.12 165 PHE A O 1
ATOM 1303 N N . SER A 1 166 ? 7.204 -9.994 -5.070 1.00 84.75 166 SER A N 1
ATOM 1304 C CA . SER A 1 166 ? 5.742 -10.087 -5.135 1.00 84.75 166 SER A CA 1
ATOM 1305 C C . SER A 1 166 ? 5.063 -9.249 -4.049 1.00 84.75 166 SER A C 1
ATOM 1307 O O . SER A 1 166 ? 4.080 -8.577 -4.348 1.00 84.75 166 SER A O 1
ATOM 1309 N N . VAL A 1 167 ? 5.603 -9.189 -2.824 1.00 92.31 167 VAL A N 1
ATOM 1310 C CA . VAL A 1 167 ? 5.085 -8.309 -1.760 1.00 92.31 167 VAL A CA 1
ATOM 1311 C C . VAL A 1 167 ? 5.216 -6.835 -2.153 1.00 92.31 167 VAL A C 1
ATOM 1313 O O . VAL A 1 167 ? 4.231 -6.102 -2.062 1.00 92.31 167 VAL A O 1
ATOM 1316 N N . SER A 1 168 ? 6.392 -6.407 -2.626 1.00 93.75 168 SER A N 1
ATOM 1317 C CA . SER A 1 168 ? 6.647 -5.028 -3.083 1.00 93.75 168 SER A CA 1
ATOM 1318 C C . SER A 1 168 ? 5.704 -4.624 -4.230 1.00 93.75 168 SER A C 1
ATOM 1320 O O . SER A 1 168 ? 5.060 -3.577 -4.191 1.00 93.75 168 SER A O 1
ATOM 1322 N N . TRP A 1 169 ? 5.506 -5.506 -5.211 1.00 95.94 169 TRP A N 1
ATOM 1323 C CA . TRP A 1 169 ? 4.619 -5.266 -6.353 1.00 95.94 169 TRP A CA 1
ATOM 1324 C C . TRP A 1 169 ? 3.130 -5.305 -5.992 1.00 95.94 169 TRP A C 1
ATOM 1326 O O . TRP A 1 169 ? 2.348 -4.533 -6.543 1.00 95.94 169 TRP A O 1
ATOM 1336 N N . LEU A 1 170 ? 2.714 -6.141 -5.036 1.00 96.50 170 LEU A N 1
ATOM 1337 C CA . LEU A 1 170 ? 1.348 -6.106 -4.503 1.00 96.50 170 LEU A CA 1
ATOM 1338 C C . LEU A 1 170 ? 1.070 -4.791 -3.767 1.00 96.50 170 LEU A C 1
ATOM 1340 O O . LEU A 1 170 ? -0.007 -4.225 -3.945 1.00 96.50 170 LEU A O 1
ATOM 1344 N N . ARG A 1 171 ? 2.031 -4.278 -2.985 1.00 96.75 171 ARG A N 1
ATOM 1345 C CA . ARG A 1 171 ? 1.916 -2.953 -2.347 1.00 96.75 171 ARG A CA 1
ATOM 1346 C C . ARG A 1 171 ? 1.755 -1.859 -3.400 1.00 96.75 171 ARG A C 1
ATOM 1348 O O . ARG A 1 171 ? 0.821 -1.068 -3.307 1.00 96.75 171 ARG A O 1
ATOM 1355 N N . LEU A 1 172 ? 2.573 -1.897 -4.452 1.00 97.75 172 LEU A N 1
ATOM 1356 C CA . LEU A 1 172 ? 2.479 -0.964 -5.573 1.00 97.75 172 LEU A CA 1
ATOM 1357 C C . LEU A 1 172 ? 1.123 -1.030 -6.298 1.00 97.75 172 LEU A C 1
ATOM 1359 O O . LEU A 1 172 ? 0.559 0.006 -6.640 1.00 97.75 172 LEU A O 1
ATOM 1363 N N . MET A 1 173 ? 0.545 -2.222 -6.488 1.00 97.75 173 MET A N 1
ATOM 1364 C CA . MET A 1 173 ? -0.825 -2.349 -7.009 1.00 97.75 173 MET A CA 1
ATOM 1365 C C . MET A 1 173 ? -1.855 -1.705 -6.075 1.00 97.75 173 MET A C 1
ATOM 1367 O O . MET A 1 173 ? -2.816 -1.093 -6.547 1.00 97.75 173 MET A O 1
ATOM 1371 N N . GLY A 1 174 ? -1.659 -1.812 -4.760 1.00 98.00 174 GLY A N 1
ATOM 1372 C CA . GLY A 1 174 ? -2.453 -1.090 -3.767 1.00 98.00 174 GLY A CA 1
ATOM 1373 C C . GLY A 1 174 ? -2.368 0.423 -3.958 1.00 98.00 174 GLY A C 1
ATOM 1374 O O . GLY A 1 174 ? -3.406 1.087 -3.988 1.00 98.00 174 GLY A O 1
ATOM 1375 N N . ASP A 1 175 ? -1.160 0.942 -4.171 1.00 98.00 175 ASP A N 1
ATOM 1376 C CA . ASP A 1 175 ? -0.875 2.366 -4.369 1.00 98.00 175 ASP A CA 1
ATOM 1377 C C . ASP A 1 175 ? -1.483 2.923 -5.661 1.00 98.00 175 ASP A C 1
ATOM 1379 O O . ASP A 1 175 ? -2.128 3.970 -5.639 1.00 98.00 175 ASP A O 1
ATOM 1383 N N . LEU A 1 176 ? -1.362 2.197 -6.776 1.00 97.75 176 LEU A N 1
ATOM 1384 C CA . LEU A 1 176 ? -1.973 2.573 -8.057 1.00 97.75 176 LEU A CA 1
ATOM 1385 C C . LEU A 1 176 ? -3.500 2.669 -7.949 1.00 97.75 176 LEU A C 1
ATOM 1387 O O . LEU A 1 176 ? -4.120 3.629 -8.415 1.00 97.75 176 LEU A O 1
ATOM 1391 N N . ASN A 1 177 ? -4.118 1.688 -7.285 1.00 97.88 177 ASN A N 1
ATOM 1392 C CA . ASN A 1 177 ? -5.557 1.703 -7.033 1.00 97.88 177 ASN A CA 1
ATOM 1393 C C . ASN A 1 177 ? -5.954 2.817 -6.058 1.00 97.88 177 ASN A C 1
ATOM 1395 O O . ASN A 1 177 ? -7.009 3.422 -6.233 1.00 97.88 177 ASN A O 1
ATOM 1399 N N . PHE A 1 178 ? -5.115 3.117 -5.064 1.00 97.94 178 PHE A N 1
ATOM 1400 C CA . PHE A 1 178 ? -5.329 4.225 -4.136 1.00 97.94 178 PHE A CA 1
ATOM 1401 C C . PHE A 1 178 ? -5.334 5.573 -4.866 1.00 97.94 178 PHE A C 1
ATOM 1403 O O . PHE A 1 178 ? -6.273 6.353 -4.705 1.00 97.94 178 PHE A O 1
ATOM 1410 N N . ALA A 1 179 ? -4.327 5.815 -5.711 1.00 96.56 179 ALA A N 1
ATOM 1411 C CA . ALA A 1 179 ? -4.206 7.025 -6.525 1.00 96.56 179 ALA A CA 1
ATOM 1412 C C . ALA A 1 179 ? -5.361 7.182 -7.530 1.00 96.56 179 ALA A C 1
ATOM 1414 O O . ALA A 1 179 ? -5.737 8.301 -7.868 1.00 96.56 179 ALA A O 1
ATOM 1415 N N . SER A 1 180 ? -5.959 6.064 -7.950 1.00 95.25 180 SER A N 1
ATOM 1416 C CA . SER A 1 180 ? -7.141 6.015 -8.821 1.00 95.25 180 SER A CA 1
ATOM 1417 C C . SER A 1 180 ? -8.475 6.039 -8.055 1.00 95.25 180 SER A C 1
ATOM 1419 O O . SER A 1 180 ? -9.522 5.773 -8.639 1.00 95.25 180 SER A O 1
ATOM 1421 N N . CYS A 1 181 ? -8.463 6.301 -6.742 1.00 96.62 181 CYS A N 1
ATOM 1422 C CA . CYS A 1 181 ? -9.644 6.300 -5.864 1.00 96.62 181 CYS A CA 1
ATOM 1423 C C . CYS A 1 181 ? -10.402 4.955 -5.770 1.00 96.62 181 CYS A C 1
ATOM 1425 O O . CYS A 1 181 ? -11.518 4.895 -5.250 1.00 96.62 181 CYS A O 1
ATOM 1427 N N . HIS A 1 182 ? -9.798 3.842 -6.191 1.00 97.69 182 HIS A N 1
ATOM 1428 C CA . HIS A 1 182 ? -10.353 2.492 -6.064 1.00 97.69 182 HIS A CA 1
ATOM 1429 C C . HIS A 1 182 ? -10.061 1.898 -4.674 1.00 97.69 182 HIS A C 1
ATOM 1431 O O . HIS A 1 182 ? -9.397 0.868 -4.533 1.00 97.69 182 HIS A O 1
ATOM 1437 N N . TYR A 1 183 ? -10.572 2.539 -3.619 1.00 98.12 183 TYR A N 1
ATOM 1438 C CA . TYR A 1 183 ? -10.203 2.253 -2.222 1.00 98.12 183 TYR A CA 1
ATOM 1439 C C . TYR A 1 183 ? -10.445 0.804 -1.775 1.00 98.12 183 TYR A C 1
ATOM 1441 O O . TYR A 1 183 ? -9.631 0.236 -1.049 1.00 98.12 183 TYR A O 1
ATOM 1449 N N . ARG A 1 184 ? -11.530 0.162 -2.234 1.00 97.75 184 ARG A N 1
ATOM 1450 C CA . ARG A 1 184 ? -11.814 -1.246 -1.899 1.00 97.75 184 ARG A CA 1
ATOM 1451 C C . ARG A 1 184 ? -10.778 -2.201 -2.500 1.00 97.75 184 ARG A C 1
ATOM 1453 O O . ARG A 1 184 ? -10.358 -3.148 -1.841 1.00 97.75 184 ARG A O 1
ATOM 1460 N N . ILE A 1 185 ? -10.369 -1.948 -3.743 1.00 98.12 185 ILE A N 1
ATOM 1461 C CA . ILE A 1 185 ? -9.364 -2.756 -4.447 1.00 98.12 185 ILE A CA 1
ATOM 1462 C C . ILE A 1 185 ? -7.983 -2.502 -3.835 1.00 98.12 185 ILE A C 1
ATOM 1464 O O . ILE A 1 185 ? -7.240 -3.447 -3.580 1.00 98.12 185 ILE A O 1
ATOM 1468 N N . SER A 1 186 ? -7.680 -1.241 -3.520 1.00 98.25 186 SER A N 1
ATOM 1469 C CA . SER A 1 186 ? -6.458 -0.841 -2.821 1.00 98.25 186 SER A CA 1
ATOM 1470 C C . SER A 1 186 ? -6.283 -1.587 -1.488 1.00 98.25 186 SER A C 1
ATOM 1472 O O . SER A 1 186 ? -5.262 -2.247 -1.288 1.00 98.25 186 SER A O 1
ATOM 1474 N N . LEU A 1 187 ? -7.321 -1.616 -0.636 1.00 98.00 187 LEU A N 1
ATOM 1475 C CA . LEU A 1 187 ? -7.330 -2.412 0.602 1.00 98.00 187 LEU A CA 1
ATOM 1476 C C . LEU A 1 187 ? -7.037 -3.894 0.358 1.00 98.00 187 LEU A C 1
ATOM 1478 O O . LEU A 1 187 ? -6.247 -4.487 1.091 1.00 98.00 187 LEU A O 1
ATOM 1482 N N . SER A 1 188 ? -7.648 -4.488 -0.671 1.00 98.31 188 SER A N 1
ATOM 1483 C CA . SER A 1 188 ? -7.426 -5.895 -1.026 1.00 98.31 188 SER A CA 1
ATOM 1484 C C . SER A 1 188 ? -5.949 -6.177 -1.317 1.00 98.31 188 SER A C 1
ATOM 1486 O O . SER A 1 188 ? -5.391 -7.145 -0.804 1.00 98.31 188 SER A O 1
ATOM 1488 N N . TYR A 1 189 ? -5.283 -5.314 -2.089 1.00 98.06 189 TYR A N 1
ATOM 1489 C CA . TYR A 1 189 ? -3.864 -5.474 -2.415 1.00 98.06 189 TYR A CA 1
ATOM 1490 C C . TYR A 1 189 ? -2.939 -5.261 -1.211 1.00 98.06 189 TYR A C 1
ATOM 1492 O O . TYR A 1 189 ? -2.019 -6.061 -1.017 1.00 98.06 189 TYR A O 1
ATOM 1500 N N . TYR A 1 190 ? -3.210 -4.268 -0.355 1.00 98.31 190 TYR A N 1
ATOM 1501 C CA . TYR A 1 190 ? -2.455 -4.099 0.891 1.00 98.31 190 TYR A CA 1
ATOM 1502 C C . TYR A 1 190 ? -2.576 -5.328 1.789 1.00 98.31 190 TYR A C 1
ATOM 1504 O O . TYR A 1 190 ? -1.559 -5.869 2.221 1.00 98.31 190 TYR A O 1
ATOM 1512 N N . LEU A 1 191 ? -3.792 -5.840 1.987 1.00 98.12 191 LEU A N 1
ATOM 1513 C CA . LEU A 1 191 ? -4.036 -7.043 2.781 1.00 98.12 191 LEU A CA 1
ATOM 1514 C C . LEU A 1 191 ? -3.362 -8.282 2.185 1.00 98.12 191 LEU A C 1
ATOM 1516 O O . LEU A 1 191 ? -2.748 -9.037 2.932 1.00 98.12 191 LEU A O 1
ATOM 1520 N N . LYS A 1 192 ? -3.397 -8.472 0.857 1.00 96.44 192 LYS A N 1
ATOM 1521 C CA . LYS A 1 192 ? -2.642 -9.545 0.182 1.00 96.44 192 LYS A CA 1
ATOM 1522 C C . LYS A 1 192 ? -1.151 -9.441 0.494 1.00 96.44 192 LYS A C 1
ATOM 1524 O O . LYS A 1 192 ? -0.561 -10.421 0.943 1.00 96.44 192 LYS A O 1
ATOM 1529 N N . SER A 1 193 ? -0.564 -8.254 0.332 1.00 96.06 193 SER A N 1
ATOM 1530 C CA . SER A 1 193 ? 0.865 -8.043 0.589 1.00 96.06 193 SER A CA 1
ATOM 1531 C C . SER A 1 193 ? 1.252 -8.328 2.047 1.00 96.06 193 SER A C 1
ATOM 1533 O O . SER A 1 193 ? 2.219 -9.045 2.296 1.00 96.06 193 SER A O 1
ATOM 1535 N N . LEU A 1 194 ? 0.460 -7.842 3.010 1.00 96.44 194 LEU A N 1
ATOM 1536 C CA . LEU A 1 194 ? 0.687 -8.059 4.437 1.00 96.44 194 LEU A CA 1
ATOM 1537 C C . LEU A 1 194 ? 0.482 -9.531 4.816 1.00 96.44 194 LEU A C 1
ATOM 1539 O O . LEU A 1 194 ? 1.257 -10.070 5.599 1.00 96.44 194 LEU A O 1
ATOM 1543 N N . SER A 1 195 ? -0.521 -10.195 4.234 1.00 95.69 195 SER A N 1
ATOM 1544 C CA . SER A 1 195 ? -0.797 -11.609 4.496 1.00 95.69 195 SER A CA 1
ATOM 1545 C C . SER A 1 195 ? 0.334 -12.518 4.024 1.00 95.69 195 SER A C 1
ATOM 1547 O O . SER A 1 195 ? 0.643 -13.486 4.701 1.00 95.69 195 SER A O 1
ATOM 1549 N N . ILE A 1 196 ? 0.996 -12.201 2.910 1.00 94.06 196 ILE A N 1
ATOM 1550 C CA . ILE A 1 196 ? 2.164 -12.964 2.457 1.00 94.06 196 ILE A CA 1
ATOM 1551 C C . ILE A 1 196 ? 3.360 -12.663 3.364 1.00 94.06 196 ILE A C 1
ATOM 1553 O O . ILE A 1 196 ? 4.040 -13.580 3.815 1.00 94.06 196 ILE A O 1
ATOM 1557 N N . TYR A 1 197 ? 3.600 -11.383 3.662 1.00 93.88 197 TYR A N 1
ATOM 1558 C CA . TYR A 1 197 ? 4.762 -10.956 4.441 1.00 93.88 197 TYR A CA 1
ATOM 1559 C C . TYR A 1 197 ? 4.758 -11.492 5.882 1.00 93.88 197 TYR A C 1
ATOM 1561 O O . TYR A 1 197 ? 5.799 -11.893 6.392 1.00 93.88 197 TYR A O 1
ATOM 1569 N N . TYR A 1 198 ? 3.591 -11.526 6.531 1.00 94.75 198 TYR A N 1
ATOM 1570 C CA . TYR A 1 198 ? 3.436 -11.979 7.918 1.00 94.75 198 TYR A CA 1
ATOM 1571 C C . TYR A 1 198 ? 2.947 -13.429 8.047 1.00 94.75 198 TYR A C 1
ATOM 1573 O O . TYR A 1 198 ? 2.415 -13.786 9.099 1.00 94.75 198 TYR A O 1
ATOM 1581 N N . ASP A 1 199 ? 3.086 -14.246 6.995 1.00 94.62 199 ASP A N 1
ATOM 1582 C CA . ASP A 1 199 ? 2.624 -15.644 6.950 1.00 94.62 199 ASP A CA 1
ATOM 1583 C C . ASP A 1 199 ? 1.187 -15.800 7.477 1.00 94.62 199 ASP A C 1
ATOM 1585 O O . ASP A 1 199 ? 0.924 -16.347 8.543 1.00 94.62 199 ASP A O 1
ATOM 1589 N N . TYR A 1 200 ? 0.241 -15.172 6.787 1.00 95.12 200 TYR A N 1
ATOM 1590 C CA . TYR A 1 200 ? -1.166 -15.067 7.173 1.00 95.12 200 TYR A CA 1
ATOM 1591 C C . TYR A 1 200 ? -1.377 -14.601 8.628 1.00 95.12 200 TYR A C 1
ATOM 1593 O O . TYR A 1 200 ? -2.292 -15.034 9.343 1.00 95.12 200 TYR A O 1
ATOM 1601 N N . PHE A 1 201 ? -0.515 -13.673 9.052 1.00 96.88 201 PHE A N 1
ATOM 1602 C CA . PHE A 1 201 ? -0.480 -13.085 10.390 1.00 96.88 201 PHE A CA 1
ATOM 1603 C C . PHE A 1 201 ? -0.196 -14.113 11.495 1.00 96.88 201 PHE A C 1
ATOM 1605 O O . PHE A 1 201 ? -0.684 -13.978 12.614 1.00 96.88 201 PHE A O 1
ATOM 1612 N N . ASN A 1 202 ? 0.562 -15.169 11.184 1.00 94.88 202 ASN A N 1
ATOM 1613 C CA . ASN A 1 202 ? 1.124 -16.087 12.180 1.00 94.88 202 ASN A CA 1
ATOM 1614 C C . ASN A 1 202 ? 2.347 -15.484 12.888 1.00 94.88 202 ASN A C 1
ATOM 1616 O O . ASN A 1 202 ? 2.713 -15.930 13.972 1.00 94.88 202 ASN A O 1
ATOM 1620 N N . ILE A 1 203 ? 2.966 -14.465 12.285 1.00 95.56 203 ILE A N 1
ATOM 1621 C CA . ILE A 1 203 ? 4.119 -13.745 12.831 1.00 95.56 203 ILE A CA 1
ATOM 1622 C C . ILE A 1 203 ? 3.668 -12.347 13.298 1.00 95.56 203 ILE A C 1
ATOM 1624 O O . ILE A 1 203 ? 2.830 -11.732 12.630 1.00 95.56 203 ILE A O 1
ATOM 1628 N N . PRO A 1 204 ? 4.220 -11.806 14.407 1.00 95.38 204 PRO A N 1
ATOM 1629 C CA . PRO A 1 204 ? 3.865 -10.481 14.911 1.00 95.38 204 PRO A CA 1
ATOM 1630 C C . PRO A 1 204 ? 3.954 -9.364 13.865 1.00 95.38 204 PRO A C 1
ATOM 1632 O O . PRO A 1 204 ? 5.002 -9.129 13.257 1.00 95.38 204 PRO A O 1
ATOM 1635 N N . VAL A 1 205 ? 2.848 -8.633 13.715 1.00 95.56 205 VAL A N 1
ATOM 1636 C CA . VAL A 1 205 ? 2.722 -7.511 12.780 1.00 95.56 205 VAL A CA 1
ATOM 1637 C C . VAL A 1 205 ? 3.413 -6.278 13.352 1.00 95.56 205 VAL A C 1
ATOM 1639 O O . VAL A 1 205 ? 3.045 -5.766 14.416 1.00 95.56 205 VAL A O 1
ATOM 1642 N N . ARG A 1 206 ? 4.417 -5.793 12.621 1.00 93.06 206 ARG A N 1
ATOM 1643 C CA . ARG A 1 206 ? 5.167 -4.579 12.958 1.00 93.06 206 ARG A CA 1
ATOM 1644 C C . ARG A 1 206 ? 4.470 -3.344 12.370 1.00 93.06 206 ARG A C 1
ATOM 1646 O O . ARG A 1 206 ? 3.732 -3.496 11.396 1.00 93.06 206 ARG A O 1
ATOM 1653 N N . PRO A 1 207 ? 4.683 -2.149 12.945 1.00 91.88 207 PRO A N 1
ATOM 1654 C CA . PRO A 1 207 ? 4.224 -0.912 12.327 1.00 91.88 207 PRO A CA 1
ATOM 1655 C C . PRO A 1 207 ? 4.775 -0.756 10.903 1.00 91.88 207 PRO A C 1
ATOM 1657 O O . PRO A 1 207 ? 5.957 -0.987 10.651 1.00 91.88 207 PRO A O 1
ATOM 1660 N N . ASP A 1 208 ? 3.891 -0.387 9.981 1.00 94.19 208 ASP A N 1
ATOM 1661 C CA . ASP A 1 208 ? 4.180 -0.027 8.587 1.00 94.19 208 ASP A CA 1
ATOM 1662 C C . ASP A 1 208 ? 3.290 1.180 8.255 1.00 94.19 208 ASP A C 1
ATOM 1664 O O . ASP A 1 208 ? 2.248 1.081 7.599 1.00 94.19 208 ASP A O 1
ATOM 1668 N N . ASP A 1 209 ? 3.653 2.316 8.856 1.00 95.19 209 ASP A N 1
ATOM 1669 C CA . ASP A 1 209 ? 2.904 3.572 8.827 1.00 95.19 209 ASP A CA 1
ATOM 1670 C C . ASP A 1 209 ? 2.419 3.974 7.424 1.00 95.19 209 ASP A C 1
ATOM 1672 O O . ASP A 1 209 ? 1.236 4.302 7.289 1.00 95.19 209 ASP A O 1
ATOM 1676 N N . PRO A 1 210 ? 3.252 3.929 6.363 1.00 93.88 210 PRO A N 1
ATOM 1677 C CA . PRO A 1 210 ? 2.807 4.276 5.015 1.00 93.88 210 PRO A CA 1
ATOM 1678 C C . PRO A 1 210 ? 1.604 3.448 4.548 1.00 93.88 210 PRO A C 1
ATOM 1680 O O . PRO A 1 210 ? 0.633 4.004 4.028 1.00 93.88 210 PRO A O 1
ATOM 1683 N N . ILE A 1 211 ? 1.625 2.131 4.776 1.00 95.94 211 ILE A N 1
ATOM 1684 C CA . ILE A 1 211 ? 0.536 1.237 4.367 1.00 95.94 211 ILE A CA 1
ATOM 1685 C C . ILE A 1 211 ? -0.685 1.445 5.250 1.00 95.94 211 ILE A C 1
ATOM 1687 O O . ILE A 1 211 ? -1.791 1.633 4.736 1.00 95.94 211 ILE A O 1
ATOM 1691 N N . PHE A 1 212 ? -0.511 1.451 6.573 1.00 97.94 212 PHE A N 1
ATOM 1692 C CA . PHE A 1 212 ? -1.646 1.573 7.483 1.00 97.94 212 PHE A CA 1
ATOM 1693 C C . PHE A 1 212 ? -2.345 2.925 7.349 1.00 97.94 212 PHE A C 1
ATOM 1695 O O . PHE A 1 212 ? -3.573 2.958 7.349 1.00 97.94 212 PHE A O 1
ATOM 1702 N N . ARG A 1 213 ? -1.626 4.026 7.095 1.00 97.62 213 ARG A N 1
ATOM 1703 C CA . ARG A 1 213 ? -2.245 5.331 6.793 1.00 97.62 213 ARG A CA 1
ATOM 1704 C C . ARG A 1 213 ? -3.110 5.281 5.533 1.00 97.62 213 ARG A C 1
ATOM 1706 O O . ARG A 1 213 ? -4.220 5.823 5.532 1.00 97.62 213 ARG A O 1
ATOM 1713 N N . ARG A 1 214 ? -2.666 4.582 4.481 1.00 97.88 214 ARG A N 1
ATOM 1714 C CA . ARG A 1 214 ? -3.479 4.368 3.270 1.00 97.88 214 ARG A CA 1
ATOM 1715 C C . ARG A 1 214 ? -4.689 3.480 3.541 1.00 97.88 214 ARG A C 1
ATOM 1717 O O . ARG A 1 214 ? -5.787 3.813 3.092 1.00 97.88 214 ARG A O 1
ATOM 1724 N N . MET A 1 215 ? -4.537 2.419 4.331 1.00 98.50 215 MET A N 1
ATOM 1725 C CA . MET A 1 215 ? -5.657 1.567 4.744 1.00 98.50 215 MET A CA 1
ATOM 1726 C C . MET A 1 215 ? -6.691 2.338 5.582 1.00 98.50 215 MET A C 1
ATOM 1728 O O . MET A 1 215 ? -7.882 2.258 5.283 1.00 98.50 215 MET A O 1
ATOM 1732 N N . ILE A 1 216 ? -6.261 3.155 6.555 1.00 98.25 216 ILE A N 1
ATOM 1733 C CA . ILE A 1 216 ? -7.139 4.027 7.360 1.00 98.25 216 ILE A CA 1
ATOM 1734 C C . ILE A 1 216 ? -7.942 4.952 6.444 1.00 98.25 216 ILE A C 1
ATOM 1736 O O . ILE A 1 216 ? -9.165 5.066 6.580 1.00 98.25 216 ILE A O 1
ATOM 1740 N N . LYS A 1 217 ? -7.278 5.589 5.470 1.00 97.75 217 LYS A N 1
ATOM 1741 C CA . LYS A 1 217 ? -7.941 6.472 4.505 1.00 97.75 217 LYS A CA 1
ATOM 1742 C C . LYS A 1 217 ? -8.940 5.718 3.627 1.00 97.75 217 LYS A C 1
ATOM 1744 O O . LYS A 1 217 ? -10.035 6.237 3.397 1.00 97.75 217 LYS A O 1
ATOM 1749 N N . CYS A 1 218 ? -8.609 4.508 3.180 1.00 98.06 218 CYS A N 1
ATOM 1750 C CA . CYS A 1 218 ? -9.538 3.668 2.428 1.00 98.06 218 CYS A CA 1
ATOM 1751 C C . CYS A 1 218 ? -10.779 3.323 3.260 1.00 98.06 218 CYS A C 1
ATOM 1753 O O . CYS A 1 218 ? -11.891 3.595 2.818 1.00 98.06 218 CYS A O 1
ATOM 1755 N N . CYS A 1 219 ? -10.602 2.795 4.476 1.00 97.06 219 CYS A N 1
ATOM 1756 C CA . CYS A 1 219 ? -11.705 2.434 5.371 1.00 97.06 219 CYS A CA 1
ATOM 1757 C C . CYS A 1 219 ? -12.593 3.644 5.691 1.00 97.06 219 CYS A C 1
ATOM 1759 O O . CYS A 1 219 ? -13.813 3.554 5.574 1.00 97.06 219 CYS A O 1
ATOM 1761 N N . THR A 1 220 ? -11.992 4.799 5.994 1.00 95.94 220 THR A N 1
ATOM 1762 C CA . THR A 1 220 ? -12.731 6.050 6.239 1.00 95.94 220 THR A CA 1
ATOM 1763 C C . THR A 1 220 ? -13.562 6.454 5.021 1.00 95.94 220 THR A C 1
ATOM 1765 O O . THR A 1 220 ? -14.726 6.815 5.152 1.00 95.94 220 THR A O 1
ATOM 1768 N N . THR A 1 221 ? -12.993 6.362 3.815 1.00 95.44 221 THR A N 1
ATOM 1769 C CA . THR A 1 221 ? -13.689 6.764 2.580 1.00 95.44 221 THR A CA 1
ATOM 1770 C C . THR A 1 221 ? -14.810 5.791 2.197 1.00 95.44 221 THR A C 1
ATOM 1772 O O . THR A 1 221 ? -15.808 6.202 1.613 1.00 95.44 221 THR A O 1
ATOM 1775 N N . LEU A 1 222 ? -14.685 4.515 2.573 1.00 94.88 222 LEU A N 1
ATOM 1776 C CA . LEU A 1 222 ? -15.720 3.487 2.402 1.00 94.88 222 LEU A CA 1
ATOM 1777 C C . LEU A 1 222 ? -16.812 3.531 3.495 1.00 94.88 222 LEU A C 1
ATOM 1779 O O . LEU A 1 222 ? -17.798 2.796 3.416 1.00 94.88 222 LEU A O 1
ATOM 1783 N N . GLY A 1 223 ? -16.658 4.387 4.511 1.00 94.06 223 GLY A N 1
ATOM 1784 C CA . GLY A 1 223 ? -17.567 4.477 5.657 1.00 94.06 223 GLY A CA 1
ATOM 1785 C C . GLY A 1 223 ? -17.391 3.360 6.694 1.00 94.06 223 GLY A C 1
ATOM 1786 O O . GLY A 1 223 ? -18.262 3.174 7.541 1.00 94.06 223 GLY A O 1
ATOM 1787 N N . CYS A 1 224 ? -16.288 2.608 6.646 1.00 95.25 224 CYS A N 1
ATOM 1788 C CA . CYS A 1 224 ? -15.919 1.581 7.626 1.00 95.25 224 CYS A CA 1
ATOM 1789 C C . CYS A 1 224 ? -15.124 2.222 8.778 1.00 95.25 224 CYS A C 1
ATOM 1791 O O . CYS A 1 224 ? -13.905 2.054 8.899 1.00 95.25 224 CYS A O 1
ATOM 1793 N N . HIS A 1 225 ? -15.802 3.049 9.575 1.00 94.62 225 HIS A N 1
ATOM 1794 C CA . HIS A 1 225 ? -15.172 3.889 10.594 1.00 94.62 225 HIS A CA 1
ATOM 1795 C C . HIS A 1 225 ? -14.592 3.088 11.765 1.00 94.62 225 HIS A C 1
ATOM 1797 O O . HIS A 1 225 ? -13.544 3.461 12.288 1.00 94.62 225 HIS A O 1
ATOM 1803 N N . THR A 1 226 ? -15.213 1.979 12.174 1.00 94.69 226 THR A N 1
ATOM 1804 C CA . THR A 1 226 ? -14.659 1.146 13.248 1.00 94.69 226 THR A CA 1
ATOM 1805 C C . THR A 1 226 ? -13.396 0.434 12.781 1.00 94.69 226 THR A C 1
ATOM 1807 O O . THR A 1 226 ? -12.400 0.449 13.499 1.00 94.69 226 THR A O 1
ATOM 1810 N N . GLN A 1 227 ? -13.375 -0.088 11.551 1.00 96.88 227 GLN A N 1
ATOM 1811 C CA . GLN A 1 227 ? -12.157 -0.649 10.954 1.00 96.88 227 GLN A CA 1
ATOM 1812 C C . GLN A 1 227 ? -11.034 0.393 10.879 1.00 96.88 227 GLN A C 1
ATOM 1814 O O . GLN A 1 227 ? -9.897 0.103 11.249 1.00 96.88 227 GLN A O 1
ATOM 1819 N N . ALA A 1 228 ? -11.351 1.617 10.445 1.00 97.31 228 ALA A N 1
ATOM 1820 C CA . ALA A 1 228 ? -10.383 2.709 10.379 1.00 97.31 228 ALA A CA 1
ATOM 1821 C C . ALA A 1 228 ? -9.833 3.083 11.768 1.00 97.31 228 ALA A C 1
ATOM 1823 O O . ALA A 1 228 ? -8.628 3.263 11.915 1.00 97.31 228 ALA A O 1
ATOM 1824 N N . ALA A 1 229 ? -10.688 3.143 12.792 1.00 96.75 229 ALA A N 1
ATOM 1825 C CA . ALA A 1 229 ? -10.272 3.431 14.162 1.00 96.75 229 ALA A CA 1
ATOM 1826 C C . ALA A 1 229 ? -9.397 2.319 14.765 1.00 96.75 229 ALA A C 1
ATOM 1828 O O . ALA A 1 229 ? -8.421 2.624 15.447 1.00 96.75 229 ALA A O 1
ATOM 1829 N N . VAL A 1 230 ? -9.693 1.043 14.483 1.00 97.69 230 VAL A N 1
ATOM 1830 C CA . VAL A 1 230 ? -8.826 -0.075 14.894 1.00 97.69 230 VAL A CA 1
ATOM 1831 C C . VAL A 1 230 ? -7.448 0.051 14.238 1.00 97.69 230 VAL A C 1
ATOM 1833 O O . VAL A 1 230 ? -6.437 -0.110 14.922 1.00 97.69 230 VAL A O 1
ATOM 1836 N N . LEU A 1 231 ? -7.402 0.392 12.942 1.00 98.25 231 LEU A N 1
ATOM 1837 C CA . LEU A 1 231 ? -6.159 0.601 12.193 1.00 98.25 231 LEU A CA 1
ATOM 1838 C C . LEU A 1 231 ? -5.297 1.749 12.741 1.00 98.25 231 LEU A C 1
ATOM 1840 O O . LEU A 1 231 ? -4.079 1.677 12.614 1.00 98.25 231 LEU A O 1
ATOM 1844 N N . CYS A 1 232 ? -5.871 2.766 13.393 1.00 98.25 232 CYS A N 1
ATOM 1845 C CA . CYS A 1 232 ? -5.080 3.834 14.021 1.00 98.25 232 CYS A CA 1
ATOM 1846 C C . CYS A 1 232 ? -4.109 3.316 15.096 1.00 98.25 232 CYS A C 1
ATOM 1848 O O . CYS A 1 232 ? -3.086 3.951 15.323 1.00 98.25 232 CYS A O 1
ATOM 1850 N N . GLN A 1 233 ? -4.392 2.166 15.720 1.00 97.50 233 GLN A N 1
ATOM 1851 C CA . GLN A 1 233 ? -3.503 1.538 16.707 1.00 97.50 233 GLN A CA 1
ATOM 1852 C C . GLN A 1 233 ? -2.321 0.786 16.058 1.00 97.50 233 GLN A C 1
ATOM 1854 O O . GLN A 1 233 ? -1.393 0.380 16.750 1.00 97.50 233 GLN A O 1
ATOM 1859 N N . PHE A 1 234 ? -2.356 0.533 14.740 1.00 97.81 234 PHE A N 1
ATOM 1860 C CA . PHE A 1 234 ? -1.280 -0.169 14.019 1.00 97.81 234 PHE A CA 1
ATOM 1861 C C . PHE A 1 234 ? -0.086 0.728 13.678 1.00 97.81 234 PHE A C 1
ATOM 1863 O O . PHE A 1 234 ? 0.954 0.211 13.265 1.00 97.81 234 PHE A O 1
ATOM 1870 N N . LEU A 1 235 ? -0.257 2.042 13.810 1.00 97.56 235 LEU A N 1
ATOM 1871 C CA . LEU A 1 235 ? 0.804 3.021 13.616 1.00 97.56 235 LEU A CA 1
ATOM 1872 C C . LEU A 1 235 ? 1.852 2.895 14.729 1.00 97.56 235 LEU A C 1
ATOM 1874 O O . LEU A 1 235 ? 1.556 2.371 15.802 1.00 97.56 235 LEU A O 1
ATOM 1878 N N . GLU A 1 236 ? 3.073 3.361 14.468 1.00 95.50 236 GLU A N 1
ATOM 1879 C CA . GLU A 1 236 ? 4.138 3.391 15.481 1.00 95.50 236 GLU A CA 1
ATOM 1880 C C . GLU A 1 236 ? 3.703 4.195 16.714 1.00 95.50 236 GLU A C 1
ATOM 1882 O O . GLU A 1 236 ? 3.815 3.720 17.843 1.00 95.50 236 GLU A O 1
ATOM 1887 N N . GLU A 1 237 ? 3.103 5.361 16.474 1.00 95.94 237 GLU A N 1
ATOM 1888 C CA . GLU A 1 237 ? 2.369 6.130 17.472 1.00 95.94 237 GLU A CA 1
ATOM 1889 C C . GLU A 1 237 ? 0.883 6.150 17.111 1.00 95.94 237 GLU A C 1
ATOM 1891 O O . GLU A 1 237 ? 0.500 6.567 16.012 1.00 95.94 237 GLU A O 1
ATOM 1896 N N . THR A 1 238 ? 0.031 5.723 18.046 1.00 96.56 238 THR A N 1
ATOM 1897 C CA . THR A 1 238 ? -1.423 5.736 17.860 1.00 96.56 238 THR A CA 1
ATOM 1898 C C . THR A 1 238 ? -1.917 7.152 17.543 1.00 96.56 238 THR A C 1
ATOM 1900 O O . THR A 1 238 ? -1.788 8.073 18.350 1.00 96.56 238 THR A O 1
ATOM 1903 N N . ASP A 1 239 ? -2.561 7.333 16.386 1.00 96.44 239 ASP A N 1
ATOM 1904 C CA . ASP A 1 239 ? -3.155 8.620 16.002 1.00 96.44 239 ASP A CA 1
ATOM 1905 C C . ASP A 1 239 ? -4.529 8.806 16.667 1.00 96.44 239 ASP A C 1
ATOM 1907 O O . ASP A 1 239 ? -5.590 8.594 16.065 1.00 96.44 239 ASP A O 1
ATOM 1911 N N . TYR A 1 240 ? -4.509 9.199 17.942 1.00 97.75 240 TYR A N 1
ATOM 1912 C CA . TYR A 1 240 ? -5.715 9.452 18.736 1.00 97.75 240 TYR A CA 1
ATOM 1913 C C . TYR A 1 240 ? -6.602 10.537 18.129 1.00 97.75 240 TYR A C 1
ATOM 1915 O O . TYR A 1 240 ? -7.827 10.425 18.148 1.00 97.75 240 TYR A O 1
ATOM 1923 N N . THR A 1 241 ? -5.998 11.580 17.554 1.00 96.94 241 THR A N 1
ATOM 1924 C CA . THR A 1 241 ? -6.744 12.701 16.968 1.00 96.94 241 THR A CA 1
ATOM 1925 C C . THR A 1 241 ? -7.610 12.215 15.813 1.00 96.94 241 THR A C 1
ATOM 1927 O O . THR A 1 241 ? -8.790 12.567 15.718 1.00 96.94 241 THR A O 1
ATOM 1930 N N . LEU A 1 242 ? -7.041 11.385 14.938 1.00 96.50 242 LEU A N 1
ATOM 1931 C CA . LEU A 1 242 ? -7.774 10.784 13.837 1.00 96.50 242 LEU A CA 1
ATOM 1932 C C . LEU A 1 242 ? -8.780 9.740 14.332 1.00 96.50 242 LEU A C 1
ATOM 1934 O O . LEU A 1 242 ? -9.935 9.781 13.907 1.00 96.50 242 LEU A O 1
ATOM 1938 N N . ALA A 1 243 ? -8.385 8.857 15.255 1.00 97.00 243 ALA A N 1
ATOM 1939 C CA . ALA A 1 243 ? -9.265 7.826 15.807 1.00 97.00 243 ALA A CA 1
ATOM 1940 C C . ALA A 1 243 ? -10.522 8.430 16.455 1.00 97.00 243 ALA A C 1
ATOM 1942 O O . ALA A 1 243 ? -11.643 8.056 16.108 1.00 97.00 243 ALA A O 1
ATOM 1943 N N . PHE A 1 244 ? -10.360 9.423 17.333 1.00 96.31 244 PHE A N 1
ATOM 1944 C CA . PHE A 1 244 ? -11.479 10.089 18.004 1.00 96.31 244 PHE A CA 1
ATOM 1945 C C . PHE A 1 244 ? -12.364 10.840 17.017 1.00 96.31 244 PHE A C 1
ATOM 1947 O O . PHE A 1 244 ? -13.588 10.796 17.141 1.00 96.31 244 PHE A O 1
ATOM 1954 N N . ARG A 1 245 ? -11.780 11.487 16.001 1.00 95.00 245 ARG A N 1
ATOM 1955 C CA . ARG A 1 245 ? -12.548 12.147 14.938 1.00 95.00 245 ARG A CA 1
ATOM 1956 C C . ARG A 1 245 ? -13.411 11.149 14.166 1.00 95.00 245 ARG A C 1
ATOM 1958 O O . ARG A 1 245 ? -14.593 11.413 13.972 1.00 95.00 245 ARG A O 1
ATOM 1965 N N . ILE A 1 246 ? -12.834 10.018 13.757 1.00 94.31 246 ILE A N 1
ATOM 1966 C CA . ILE A 1 246 ? -13.530 8.955 13.018 1.00 94.31 246 ILE A CA 1
ATOM 1967 C C . ILE A 1 246 ? -14.676 8.377 13.857 1.00 94.31 246 ILE A C 1
ATOM 1969 O O . ILE A 1 246 ? -15.801 8.274 13.379 1.00 94.31 246 ILE A O 1
ATOM 1973 N N . LEU A 1 247 ? -14.415 8.052 15.125 1.00 92.00 247 LEU A N 1
ATOM 1974 C CA . LEU A 1 247 ? -15.411 7.483 16.039 1.00 92.00 247 LEU A CA 1
ATOM 1975 C C . LEU A 1 247 ? -16.501 8.489 16.444 1.00 92.00 247 LEU A C 1
ATOM 1977 O O . LEU A 1 247 ? -17.622 8.102 16.783 1.00 92.00 247 LEU A O 1
ATOM 1981 N N . SER A 1 248 ? -16.191 9.785 16.389 1.00 90.00 248 SER A N 1
ATOM 1982 C CA . SER A 1 248 ? -17.152 10.859 16.644 1.00 90.00 248 SER A CA 1
ATOM 1983 C C . SER A 1 248 ? -18.156 11.059 15.517 1.00 90.00 248 SER A C 1
ATOM 1985 O O . SER A 1 248 ? -19.221 11.628 15.777 1.00 90.00 248 SER A O 1
ATOM 1987 N N . ASP A 1 249 ? -17.838 10.624 14.292 1.00 83.38 249 ASP A N 1
ATOM 1988 C CA . ASP A 1 249 ? -18.652 10.906 13.111 1.00 83.38 249 ASP A CA 1
ATOM 1989 C C . ASP A 1 249 ? -20.083 10.354 13.315 1.00 83.38 249 ASP A C 1
ATOM 1991 O O . ASP A 1 249 ? -20.262 9.192 13.706 1.00 83.38 249 ASP A O 1
ATOM 1995 N N . PRO A 1 250 ? -21.130 11.191 13.184 1.00 67.94 250 PRO A N 1
ATOM 1996 C CA . PRO A 1 250 ? -22.519 10.758 13.312 1.00 67.94 250 PRO A CA 1
ATOM 1997 C C . PRO A 1 250 ? -23.013 9.962 12.099 1.00 67.94 250 PRO A C 1
ATOM 1999 O O . PRO A 1 250 ? -24.117 9.418 12.154 1.00 67.94 250 PRO A O 1
ATOM 2002 N N . LYS A 1 251 ? -22.243 9.899 11.003 1.00 70.94 251 LYS A N 1
ATOM 2003 C CA . LYS A 1 251 ? -22.601 9.105 9.827 1.00 70.94 251 LYS A CA 1
ATOM 2004 C C . LYS A 1 251 ? -22.745 7.631 10.180 1.00 70.94 251 LYS A C 1
ATOM 2006 O O . LYS A 1 251 ? -22.011 7.079 11.000 1.00 70.94 251 LYS A O 1
ATOM 2011 N N . THR A 1 252 ? -23.685 6.986 9.500 1.00 69.44 252 THR A N 1
ATOM 2012 C CA . THR A 1 252 ? -23.903 5.547 9.598 1.00 69.44 252 THR A CA 1
ATOM 2013 C C . THR A 1 252 ? -22.606 4.815 9.271 1.00 69.44 252 THR A C 1
ATOM 2015 O O . THR A 1 252 ? -21.973 5.078 8.248 1.00 69.44 252 THR A O 1
ATOM 2018 N N . CYS A 1 253 ? -22.188 3.930 10.172 1.00 79.69 253 CYS A N 1
ATOM 2019 C CA . CYS A 1 253 ? -21.022 3.093 9.951 1.00 79.69 253 CYS A CA 1
ATOM 2020 C C . CYS A 1 253 ? -21.413 1.915 9.057 1.00 79.69 253 CYS A C 1
ATOM 2022 O O . CYS A 1 253 ? -22.385 1.220 9.351 1.00 79.69 253 CYS A O 1
ATOM 2024 N N . ASN A 1 254 ? -20.658 1.695 7.984 1.00 81.12 254 ASN A N 1
ATOM 2025 C CA . ASN A 1 254 ? -20.877 0.615 7.021 1.00 81.12 254 ASN A CA 1
ATOM 2026 C C . ASN A 1 254 ? -20.109 -0.667 7.391 1.00 81.12 254 ASN A C 1
ATOM 2028 O O . ASN A 1 254 ? -19.931 -1.546 6.548 1.00 81.12 254 ASN A O 1
ATOM 2032 N N . ASP A 1 255 ? -19.614 -0.773 8.626 1.00 80.12 255 ASP A N 1
ATOM 2033 C CA . ASP A 1 255 ? -18.990 -1.983 9.159 1.00 80.12 255 ASP A CA 1
ATOM 2034 C C . ASP A 1 255 ? -19.764 -2.545 10.365 1.00 80.12 255 ASP A C 1
ATOM 2036 O O . ASP A 1 255 ? -20.654 -1.906 10.933 1.00 80.12 255 ASP A O 1
ATOM 2040 N N . ALA A 1 256 ? -19.459 -3.793 10.725 1.00 77.25 256 ALA A N 1
ATOM 2041 C CA . ALA A 1 256 ? -20.029 -4.465 11.888 1.00 77.25 256 ALA A CA 1
ATOM 2042 C C . ALA A 1 256 ? -19.359 -3.947 13.174 1.00 77.25 256 ALA A C 1
ATOM 2044 O O . ALA A 1 256 ? -18.516 -4.620 13.760 1.00 77.25 256 ALA A O 1
ATOM 2045 N N . VAL A 1 257 ? -19.698 -2.712 13.557 1.00 79.88 257 VAL A N 1
ATOM 2046 C CA . VAL A 1 257 ? -19.110 -1.920 14.656 1.00 79.88 257 VAL A CA 1
ATOM 2047 C C . VAL A 1 257 ? -18.775 -2.755 15.901 1.00 79.88 257 VAL A C 1
ATOM 2049 O O . VAL A 1 257 ? -17.630 -2.812 16.345 1.00 79.88 257 VAL A O 1
ATOM 2052 N N . ASP A 1 258 ? -19.772 -3.430 16.465 1.00 78.31 258 ASP A N 1
ATOM 2053 C CA . ASP A 1 258 ? -19.660 -4.219 17.693 1.00 78.31 258 ASP A CA 1
ATOM 2054 C C . ASP A 1 258 ? -18.828 -5.493 17.518 1.00 78.31 258 ASP A C 1
ATOM 2056 O O . ASP A 1 258 ? -18.126 -5.906 18.446 1.00 78.31 258 ASP A O 1
ATOM 2060 N N . ALA A 1 259 ? -18.818 -6.066 16.312 1.00 87.25 259 ALA A N 1
ATOM 2061 C CA . ALA A 1 259 ? -17.986 -7.215 15.989 1.00 87.25 259 ALA A CA 1
ATOM 2062 C C . ALA A 1 259 ? -16.487 -6.896 16.069 1.00 87.25 259 ALA A C 1
ATOM 2064 O O . ALA A 1 259 ? -15.707 -7.822 16.246 1.00 87.25 259 ALA A O 1
ATOM 2065 N N . TYR A 1 260 ? -16.065 -5.627 15.996 1.00 93.56 260 TYR A N 1
ATOM 2066 C CA . TYR A 1 260 ? -14.650 -5.241 16.042 1.00 93.56 260 TYR A CA 1
ATOM 2067 C C . TYR A 1 260 ? -14.167 -4.712 17.397 1.00 93.56 260 TYR A C 1
ATOM 2069 O O . TYR A 1 260 ? -12.972 -4.465 17.537 1.00 93.56 260 TYR A O 1
ATOM 2077 N N . TYR A 1 261 ? -15.018 -4.578 18.424 1.00 94.12 261 TYR A N 1
ATOM 2078 C CA . TYR A 1 261 ? -14.552 -4.038 19.712 1.00 94.12 261 TYR A CA 1
ATOM 2079 C C . TYR A 1 261 ? -13.439 -4.865 20.354 1.00 94.12 261 TYR A C 1
ATOM 2081 O O . TYR A 1 261 ? -12.504 -4.307 20.918 1.00 94.12 261 TYR A O 1
ATOM 2089 N N . HIS A 1 262 ? -13.486 -6.188 20.198 1.00 95.06 262 HIS A N 1
ATOM 2090 C CA . HIS A 1 262 ? -12.439 -7.082 20.687 1.00 95.06 262 HIS A CA 1
ATOM 2091 C C . HIS A 1 262 ? -11.076 -6.859 20.008 1.00 95.06 262 HIS A C 1
ATOM 2093 O O . HIS A 1 262 ? -10.072 -7.350 20.506 1.00 95.06 262 HIS A O 1
ATOM 2099 N N . CYS A 1 263 ? -11.026 -6.129 18.887 1.00 97.12 263 CYS A N 1
ATOM 2100 C CA . CYS A 1 263 ? -9.797 -5.779 18.179 1.00 97.12 263 CYS A CA 1
ATOM 2101 C C . CYS A 1 263 ? -9.137 -4.489 18.698 1.00 97.12 263 CYS A C 1
ATOM 2103 O O . CYS A 1 263 ? -8.059 -4.148 18.219 1.00 97.12 263 CYS A O 1
ATOM 2105 N N . PHE A 1 264 ? -9.738 -3.765 19.648 1.00 97.19 264 PHE A N 1
ATOM 2106 C CA . PHE A 1 264 ? -9.065 -2.654 20.327 1.00 97.19 264 PHE A CA 1
ATOM 2107 C C . PHE A 1 264 ? -8.211 -3.174 21.488 1.00 97.19 264 PHE A C 1
ATOM 2109 O O . PHE A 1 264 ? -8.655 -4.023 22.265 1.00 97.19 264 PHE A O 1
ATOM 2116 N N . TRP A 1 265 ? -6.981 -2.672 21.584 1.00 96.75 265 TRP A N 1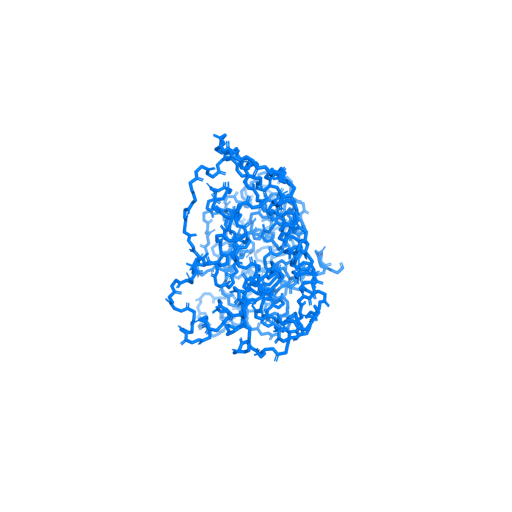
ATOM 2117 C CA . TRP A 1 265 ? -6.064 -2.885 22.712 1.00 96.75 265 TRP A CA 1
ATOM 2118 C C . TRP A 1 265 ? -5.665 -1.581 23.401 1.00 96.75 265 TRP A C 1
ATOM 2120 O O . TRP A 1 265 ? -5.124 -1.613 24.500 1.00 96.75 265 TRP A O 1
ATOM 2130 N N . ASP A 1 266 ? -5.936 -0.442 22.771 1.00 96.88 266 ASP A N 1
ATOM 2131 C CA . ASP A 1 266 ? -5.659 0.870 23.321 1.00 96.88 266 ASP A CA 1
ATOM 2132 C C . ASP A 1 266 ? -6.760 1.308 24.298 1.00 96.88 266 ASP A C 1
ATOM 2134 O O . ASP A 1 266 ? -7.936 1.446 23.937 1.00 96.88 266 ASP A O 1
ATOM 2138 N N . ILE A 1 267 ? -6.359 1.534 25.549 1.00 95.81 267 ILE A N 1
ATOM 2139 C CA . ILE A 1 267 ? -7.259 1.915 26.641 1.00 95.81 267 ILE A CA 1
ATOM 2140 C C . ILE A 1 267 ? -7.897 3.281 26.393 1.00 95.81 267 ILE A C 1
ATOM 2142 O O . ILE A 1 267 ? -9.103 3.423 26.582 1.00 95.81 267 ILE A O 1
ATOM 2146 N N . SER A 1 268 ? -7.140 4.256 25.891 1.00 96.81 268 SER A N 1
ATOM 2147 C CA . SER A 1 268 ? -7.647 5.610 25.643 1.00 96.81 268 SER A CA 1
ATOM 2148 C C . SER A 1 268 ? -8.748 5.602 24.580 1.00 96.81 268 SER A C 1
ATOM 2150 O O . SER A 1 268 ? -9.760 6.297 24.705 1.00 96.81 268 SER A O 1
ATOM 2152 N N . ILE A 1 269 ? -8.592 4.781 23.534 1.00 97.19 269 ILE A N 1
ATOM 2153 C CA . ILE A 1 269 ? -9.626 4.611 22.504 1.00 97.19 269 ILE A CA 1
ATOM 2154 C C . ILE A 1 269 ? -10.863 3.903 23.061 1.00 97.19 269 ILE A C 1
ATOM 2156 O O . ILE A 1 269 ? -11.988 4.319 22.766 1.00 97.19 269 ILE A O 1
ATOM 2160 N N . LEU A 1 270 ? -10.688 2.872 23.889 1.00 96.31 270 LEU A N 1
ATOM 2161 C CA . LEU A 1 270 ? -11.804 2.179 24.537 1.00 96.31 270 LEU A CA 1
ATOM 2162 C C . LEU A 1 270 ? -12.581 3.096 25.493 1.00 96.31 270 LEU A C 1
ATOM 2164 O O . LEU A 1 270 ? -13.812 3.116 25.453 1.00 96.31 270 LEU A O 1
ATOM 2168 N N . GLU A 1 271 ? -11.895 3.897 26.308 1.00 96.88 271 GLU A N 1
ATOM 2169 C CA . GLU A 1 271 ? -12.519 4.896 27.184 1.00 96.88 271 GLU A CA 1
ATOM 2170 C C . GLU A 1 271 ? -13.319 5.924 26.382 1.00 96.88 271 GLU A C 1
ATOM 2172 O O . GLU A 1 271 ? -14.477 6.215 26.707 1.00 96.88 271 GLU A O 1
ATOM 2177 N N . PHE A 1 272 ? -12.736 6.419 25.287 1.00 96.44 272 PHE A N 1
ATOM 2178 C CA . PHE A 1 272 ? -13.411 7.332 24.376 1.00 96.44 272 PHE A CA 1
ATOM 2179 C C . PHE A 1 272 ? -14.684 6.710 23.781 1.00 96.44 272 PHE A C 1
ATOM 2181 O O . PHE A 1 272 ? -15.748 7.335 23.801 1.00 96.44 272 PHE A O 1
ATOM 2188 N N . LEU A 1 273 ? -14.610 5.461 23.303 1.00 93.62 273 LEU A N 1
ATOM 2189 C CA . LEU A 1 273 ? -15.765 4.713 22.797 1.00 93.62 273 LEU A CA 1
ATOM 2190 C C . LEU A 1 273 ? -16.869 4.599 23.855 1.00 93.62 273 LEU A C 1
ATOM 2192 O O . LEU A 1 273 ? -18.034 4.879 23.568 1.00 93.62 273 LEU A O 1
ATOM 2196 N N . ILE A 1 274 ? -16.520 4.231 25.091 1.00 95.69 274 ILE A N 1
ATOM 2197 C CA . ILE A 1 274 ? -17.472 4.093 26.203 1.00 95.69 274 ILE A CA 1
ATOM 2198 C C . ILE A 1 274 ? -18.165 5.426 26.495 1.00 95.69 274 ILE A C 1
ATOM 2200 O O . ILE A 1 274 ? -19.396 5.464 26.619 1.00 95.69 274 ILE A O 1
ATOM 2204 N N . TYR A 1 275 ? -17.394 6.514 26.588 1.00 95.62 275 TYR A N 1
ATOM 2205 C CA . TYR A 1 275 ? -17.923 7.862 26.791 1.00 95.62 275 TYR A CA 1
ATOM 2206 C C . TYR A 1 275 ? -18.900 8.242 25.676 1.00 95.62 275 TYR A C 1
ATOM 2208 O O . TYR A 1 275 ? -20.016 8.699 25.940 1.00 95.62 275 TYR A O 1
ATOM 2216 N N . HIS A 1 276 ? -18.512 8.006 24.426 1.00 91.88 276 HIS A N 1
ATOM 2217 C CA . HIS A 1 276 ? -19.294 8.414 23.269 1.00 91.88 276 HIS A CA 1
ATOM 2218 C C . HIS A 1 276 ? -20.593 7.617 23.119 1.00 91.88 276 HIS A C 1
ATOM 2220 O O . HIS A 1 276 ? -21.662 8.206 22.943 1.00 91.88 276 HIS A O 1
ATOM 2226 N N . HIS A 1 277 ? -20.544 6.292 23.293 1.00 92.56 277 HIS A N 1
ATOM 2227 C CA . HIS A 1 277 ? -21.746 5.452 23.315 1.00 92.56 277 HIS A CA 1
ATOM 2228 C C . HIS A 1 277 ? -22.684 5.833 24.459 1.00 92.56 277 HIS A C 1
ATOM 2230 O O . HIS A 1 277 ? -23.900 5.865 24.272 1.00 92.56 277 HIS A O 1
ATOM 2236 N N . HIS A 1 278 ? -22.145 6.179 25.632 1.00 94.62 278 HIS A N 1
ATOM 2237 C CA . HIS A 1 278 ? -22.959 6.687 26.732 1.00 94.62 278 HIS A CA 1
ATOM 2238 C C . HIS A 1 278 ? -23.674 7.989 26.352 1.00 94.62 278 HIS A C 1
ATOM 2240 O O . HIS A 1 278 ? -24.880 8.099 26.569 1.00 94.62 278 HIS A O 1
ATOM 2246 N N . LYS A 1 279 ? -22.957 8.934 25.732 1.00 94.19 279 LYS A N 1
ATOM 2247 C CA . LYS A 1 279 ? -23.513 10.223 25.302 1.00 94.19 279 LYS A CA 1
ATOM 2248 C C . LYS A 1 279 ? -24.611 10.082 24.244 1.00 94.19 279 LYS A C 1
ATOM 2250 O O . LYS A 1 279 ? -25.544 10.877 24.235 1.00 94.19 279 LYS A O 1
ATOM 2255 N N . ARG A 1 280 ? -24.511 9.072 23.374 1.00 91.25 280 ARG A N 1
ATOM 2256 C CA . ARG A 1 280 ? -25.505 8.754 22.333 1.00 91.25 280 ARG A CA 1
ATOM 2257 C C . ARG A 1 280 ? -26.667 7.874 22.818 1.00 91.25 280 ARG A C 1
ATOM 2259 O O . ARG A 1 280 ? -27.568 7.588 22.039 1.00 91.25 280 ARG A O 1
ATOM 2266 N N . GLY A 1 281 ? -26.663 7.424 24.077 1.00 93.00 281 GLY A N 1
ATOM 2267 C CA . GLY A 1 281 ? -27.675 6.490 24.592 1.00 93.00 281 GLY A CA 1
ATOM 2268 C C . GLY A 1 281 ? -27.548 5.062 24.036 1.00 93.00 281 GLY A C 1
ATOM 2269 O O . GLY A 1 281 ? -28.484 4.271 24.118 1.00 93.00 281 GLY A O 1
ATOM 2270 N N . GLU A 1 282 ? -26.389 4.699 23.481 1.00 91.50 282 GLU A N 1
ATOM 2271 C CA . GLU A 1 282 ? -26.119 3.393 22.870 1.00 91.50 282 GLU A CA 1
ATOM 2272 C C . GLU A 1 282 ? -25.697 2.363 23.938 1.00 91.50 282 GLU A C 1
ATOM 2274 O O . GLU A 1 282 ? -24.555 1.899 23.987 1.00 91.50 282 GLU A O 1
ATOM 2279 N N . PHE A 1 283 ? -26.621 2.005 24.836 1.00 92.62 283 PHE A N 1
ATOM 2280 C CA . PHE A 1 283 ? -26.316 1.216 26.040 1.00 92.62 283 PHE A CA 1
ATOM 2281 C C . PHE A 1 283 ? -25.697 -0.163 25.769 1.00 92.62 283 PHE A C 1
ATOM 2283 O O . PHE A 1 283 ? -24.793 -0.568 26.499 1.00 92.62 283 PHE A O 1
ATOM 2290 N N . GLN A 1 284 ? -26.145 -0.880 24.731 1.00 92.00 284 GLN A N 1
ATOM 2291 C CA . GLN A 1 284 ? -25.594 -2.204 24.403 1.00 92.00 284 GLN A CA 1
ATOM 2292 C C . GLN A 1 284 ? -24.142 -2.106 23.927 1.00 92.00 284 GLN A C 1
ATOM 2294 O O . GLN A 1 284 ? -23.279 -2.818 24.431 1.00 92.00 284 GLN A O 1
ATOM 2299 N N . ARG A 1 285 ? -23.844 -1.149 23.043 1.00 91.44 285 ARG A N 1
ATOM 2300 C CA . ARG 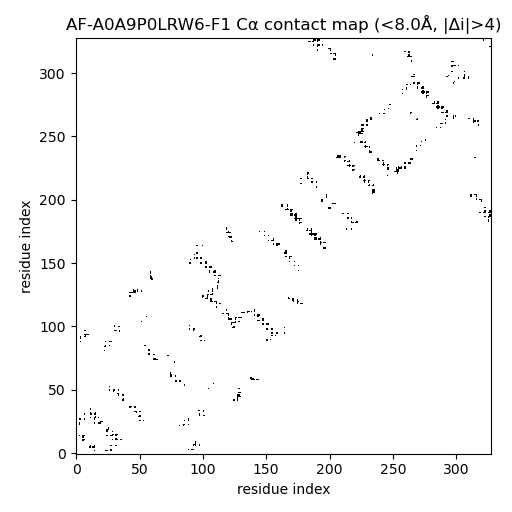A 1 285 ? -22.481 -0.898 22.555 1.00 91.44 285 ARG A CA 1
ATOM 2301 C C . ARG A 1 285 ? -21.550 -0.437 23.667 1.00 91.44 285 ARG A C 1
ATOM 2303 O O . ARG A 1 285 ? -20.445 -0.957 23.791 1.00 91.44 285 ARG A O 1
ATOM 2310 N N . LYS A 1 286 ? -22.033 0.455 24.542 1.00 94.69 286 LYS A N 1
ATOM 2311 C CA . LYS A 1 286 ? -21.320 0.831 25.770 1.00 94.69 286 LYS A CA 1
ATOM 2312 C C . LYS A 1 286 ? -20.976 -0.408 26.600 1.00 94.69 286 LYS A C 1
ATOM 2314 O O . LYS A 1 286 ? -19.836 -0.551 27.023 1.00 94.69 286 LYS A O 1
ATOM 2319 N N . LYS A 1 287 ? -21.945 -1.301 26.837 1.00 95.12 287 LYS A N 1
ATOM 2320 C CA . LYS A 1 287 ? -21.736 -2.524 27.623 1.00 95.12 287 LYS A CA 1
ATOM 2321 C C . LYS A 1 287 ? -20.673 -3.426 26.992 1.00 95.12 287 LYS A C 1
ATOM 2323 O O . LYS A 1 287 ? -19.804 -3.896 27.718 1.00 95.12 287 LYS A O 1
ATOM 2328 N N . CYS A 1 288 ? -20.702 -3.621 25.673 1.00 94.25 288 CYS A N 1
ATOM 2329 C CA . CYS A 1 288 ? -19.673 -4.387 24.967 1.00 94.25 288 CYS A CA 1
ATOM 2330 C C . CYS A 1 288 ? -18.282 -3.756 25.135 1.00 94.25 288 CYS A C 1
ATOM 2332 O O . CYS A 1 288 ? -17.348 -4.452 25.514 1.00 94.25 288 CYS A O 1
ATOM 2334 N N . ALA A 1 289 ? -18.141 -2.441 24.945 1.00 94.25 289 ALA A N 1
ATOM 2335 C CA . ALA A 1 289 ? -16.858 -1.759 25.132 1.00 94.25 289 ALA A CA 1
ATOM 2336 C C . ALA A 1 289 ? -16.343 -1.847 26.587 1.00 94.25 289 ALA A C 1
ATOM 2338 O O . ALA A 1 289 ? -15.158 -2.094 26.804 1.00 94.25 289 ALA A O 1
ATOM 2339 N N . VAL A 1 290 ? -17.235 -1.742 27.584 1.00 96.56 290 VAL A N 1
ATOM 2340 C CA . VAL A 1 290 ? -16.905 -1.942 29.012 1.00 96.56 290 VAL A CA 1
ATOM 2341 C C . VAL A 1 290 ? -16.424 -3.371 29.295 1.00 96.56 290 VAL A C 1
ATOM 2343 O O . VAL A 1 290 ? -15.546 -3.573 30.129 1.00 96.56 290 VAL A O 1
ATOM 2346 N N . GLN A 1 291 ? -16.972 -4.376 28.612 1.00 96.19 291 GLN A N 1
ATOM 2347 C CA . GLN A 1 291 ? -16.491 -5.753 28.754 1.00 96.19 291 GLN A CA 1
ATOM 2348 C C . GLN A 1 291 ? -15.078 -5.920 28.191 1.00 96.19 291 GLN A C 1
ATOM 2350 O O . GLN A 1 291 ? -14.265 -6.593 28.817 1.00 96.19 291 GLN A O 1
ATOM 2355 N N . ILE A 1 292 ? -14.775 -5.287 27.052 1.00 96.06 292 ILE A N 1
ATOM 2356 C CA . ILE A 1 292 ? -13.442 -5.362 26.440 1.00 96.06 292 ILE A CA 1
ATOM 2357 C C . ILE A 1 292 ? -12.392 -4.658 27.301 1.00 96.06 292 ILE A C 1
ATOM 2359 O O . ILE A 1 292 ? -11.368 -5.262 27.605 1.00 96.06 292 ILE A O 1
ATOM 2363 N N . ILE A 1 293 ? -12.641 -3.421 27.745 1.00 95.94 293 ILE A N 1
ATOM 2364 C CA . ILE A 1 293 ? -11.676 -2.686 28.586 1.00 95.94 293 ILE A CA 1
ATOM 2365 C C . ILE A 1 293 ? -11.428 -3.386 29.935 1.00 95.94 293 ILE A C 1
ATOM 2367 O O . ILE A 1 293 ? -10.358 -3.252 30.515 1.00 95.94 293 ILE A O 1
ATOM 2371 N N . GLY A 1 294 ? -12.405 -4.160 30.424 1.00 95.69 294 GLY A N 1
ATOM 2372 C CA . GLY A 1 294 ? -12.295 -4.950 31.651 1.00 95.69 294 GLY A CA 1
ATOM 2373 C C . GLY A 1 294 ? -11.524 -6.268 31.504 1.00 95.69 294 GLY A C 1
ATOM 2374 O O . GLY A 1 294 ? -11.404 -7.000 32.487 1.00 95.69 294 GLY A O 1
ATOM 2375 N N . MET A 1 295 ? -11.026 -6.610 30.310 1.00 96.12 295 MET A N 1
ATOM 2376 C CA . MET A 1 295 ? -10.223 -7.818 30.106 1.00 96.12 295 MET A CA 1
ATOM 2377 C C . MET A 1 295 ? -8.856 -7.688 30.786 1.00 96.12 295 MET A C 1
ATOM 2379 O O . MET A 1 295 ? -8.148 -6.700 30.606 1.00 96.12 295 MET A O 1
ATOM 2383 N N . LEU A 1 296 ? -8.452 -8.725 31.526 1.00 94.62 296 LEU A N 1
ATOM 2384 C CA . LEU A 1 296 ? -7.217 -8.721 32.322 1.00 94.62 296 LEU A CA 1
ATOM 2385 C C . LEU A 1 296 ? -5.955 -8.480 31.484 1.00 94.62 296 LEU A C 1
ATOM 2387 O O . LEU A 1 296 ? -5.031 -7.823 31.947 1.00 94.62 296 LEU A O 1
ATOM 2391 N N . GLU A 1 297 ? -5.928 -8.975 30.250 1.00 93.88 297 GLU A N 1
ATOM 2392 C CA . GLU A 1 297 ? -4.806 -8.821 29.315 1.00 93.88 297 GLU A CA 1
ATOM 2393 C C . GLU A 1 297 ? -4.574 -7.372 28.855 1.00 93.88 297 GLU A C 1
ATOM 2395 O O . GLU A 1 297 ? -3.457 -7.030 28.479 1.00 93.88 297 GLU A O 1
ATOM 2400 N N . LEU A 1 298 ? -5.591 -6.505 28.942 1.00 94.44 298 LEU A N 1
ATOM 2401 C CA . LEU A 1 298 ? -5.481 -5.079 28.613 1.00 94.44 298 LEU A CA 1
ATOM 2402 C C . LEU A 1 298 ? -5.153 -4.202 29.827 1.00 94.44 298 LEU A 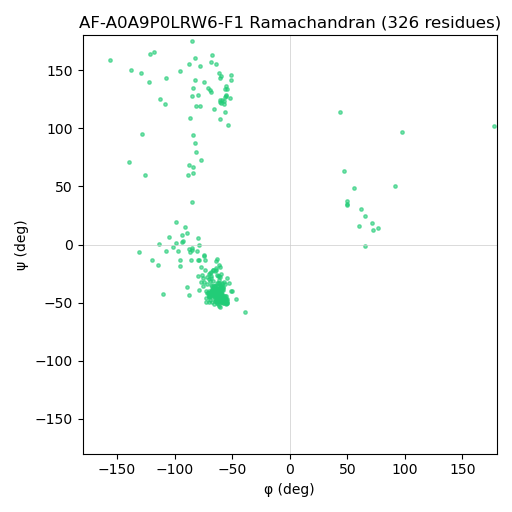C 1
ATOM 2404 O O . LEU A 1 298 ? -5.085 -2.982 29.709 1.00 94.44 298 LEU A O 1
ATOM 2408 N N . ASN A 1 299 ? -4.945 -4.791 31.005 1.00 92.75 299 ASN A N 1
ATOM 2409 C CA . ASN A 1 299 ? -4.629 -4.015 32.195 1.00 92.75 299 ASN A CA 1
ATOM 2410 C C . ASN A 1 299 ? -3.327 -3.217 31.988 1.00 92.75 299 ASN A C 1
ATOM 2412 O O . ASN A 1 299 ? -2.268 -3.791 31.741 1.00 92.75 299 ASN A O 1
ATOM 2416 N N . ALA A 1 300 ? -3.397 -1.892 32.146 1.00 90.19 300 ALA A N 1
ATOM 2417 C CA . ALA A 1 300 ? -2.257 -0.987 31.984 1.00 90.19 300 ALA A CA 1
ATOM 2418 C C . ALA A 1 300 ? -1.101 -1.265 32.967 1.00 90.19 300 ALA A C 1
ATOM 2420 O O . ALA A 1 300 ? 0.021 -0.829 32.734 1.00 90.19 300 ALA A O 1
ATOM 2421 N N . SER A 1 301 ? -1.363 -1.997 34.057 1.00 92.81 301 SER A N 1
ATOM 2422 C CA . SER A 1 301 ? -0.346 -2.444 35.022 1.00 92.81 301 SER A CA 1
ATOM 2423 C C . SER A 1 301 ? 0.355 -3.750 34.624 1.00 92.81 301 SER A C 1
ATOM 2425 O O . SER A 1 301 ? 1.269 -4.179 35.327 1.00 92.81 301 SER A O 1
ATOM 2427 N N . ASN A 1 302 ? -0.066 -4.408 33.537 1.00 94.44 302 ASN A N 1
ATOM 2428 C CA . ASN A 1 302 ? 0.640 -5.570 32.999 1.00 94.44 302 ASN A CA 1
ATOM 2429 C C . ASN A 1 302 ? 2.038 -5.176 32.510 1.00 94.44 302 ASN A C 1
ATOM 2431 O O . ASN A 1 302 ? 2.275 -4.031 32.128 1.00 94.44 302 ASN A O 1
ATOM 2435 N N . ASN A 1 303 ? 2.953 -6.144 32.474 1.00 96.12 303 ASN A N 1
ATOM 2436 C CA . ASN A 1 303 ? 4.259 -5.940 31.858 1.00 96.12 303 ASN A CA 1
ATOM 2437 C C . ASN A 1 303 ? 4.139 -5.759 30.328 1.00 96.12 303 ASN A C 1
ATOM 2439 O O . ASN A 1 303 ? 3.125 -6.108 29.715 1.00 96.12 303 ASN A O 1
ATOM 2443 N N . GLU A 1 304 ? 5.197 -5.234 29.708 1.00 94.38 304 GLU A N 1
ATOM 2444 C CA . GLU A 1 304 ? 5.230 -4.978 28.260 1.00 94.38 304 GLU A CA 1
ATOM 2445 C C . GLU A 1 304 ? 5.013 -6.250 27.430 1.00 94.38 304 GLU A C 1
ATOM 2447 O O . GLU A 1 304 ? 4.392 -6.195 26.373 1.00 94.38 304 GLU A O 1
ATOM 2452 N N . GLU A 1 305 ? 5.470 -7.408 27.913 1.00 95.62 305 GLU A N 1
ATOM 2453 C CA . GLU A 1 305 ? 5.320 -8.689 27.217 1.00 95.62 305 GLU A CA 1
ATOM 2454 C C . GLU A 1 305 ? 3.847 -9.089 27.056 1.00 95.62 305 GLU A C 1
ATOM 2456 O O . GLU A 1 305 ? 3.408 -9.378 25.942 1.00 95.62 305 GLU A O 1
ATOM 2461 N N . ILE A 1 306 ? 3.057 -9.017 28.133 1.00 95.31 306 ILE A N 1
ATOM 2462 C CA . ILE A 1 306 ? 1.619 -9.318 28.102 1.00 95.31 306 ILE A CA 1
ATOM 2463 C C . ILE A 1 306 ? 0.879 -8.304 27.223 1.00 95.31 306 ILE A C 1
ATOM 2465 O O . ILE A 1 306 ? 0.026 -8.685 26.422 1.00 95.31 306 ILE A O 1
ATOM 2469 N N . GLN A 1 307 ? 1.216 -7.014 27.325 1.00 94.25 307 GLN A N 1
ATOM 2470 C CA . GLN A 1 307 ? 0.612 -5.977 26.479 1.00 94.25 307 GLN A CA 1
ATOM 2471 C C . GLN A 1 307 ? 0.930 -6.211 24.990 1.00 94.25 307 GLN A C 1
ATOM 2473 O O . GLN A 1 307 ? 0.066 -6.076 24.113 1.00 94.25 307 GLN A O 1
ATOM 2478 N N . GLN A 1 308 ? 2.162 -6.625 24.689 1.00 94.31 308 GLN A N 1
ATOM 2479 C CA . GLN A 1 308 ? 2.596 -6.945 23.337 1.00 94.31 308 GLN A CA 1
ATOM 2480 C C . GLN A 1 308 ? 1.892 -8.196 22.798 1.00 94.31 308 GLN A C 1
ATOM 2482 O O . GLN A 1 308 ? 1.462 -8.199 21.644 1.00 94.31 308 GLN A O 1
ATOM 2487 N N . GLU A 1 309 ? 1.729 -9.240 23.607 1.00 95.62 309 GLU A N 1
ATOM 2488 C CA . GLU A 1 309 ? 0.998 -10.450 23.224 1.00 95.62 309 GLU A CA 1
ATOM 2489 C C . GLU A 1 309 ? -0.486 -10.150 22.959 1.00 95.62 309 GLU A C 1
ATOM 2491 O O . GLU A 1 309 ? -1.013 -10.501 21.896 1.00 95.62 309 GLU A O 1
ATOM 2496 N N . ALA A 1 310 ? -1.134 -9.405 23.859 1.00 96.25 310 ALA A N 1
ATOM 2497 C CA . ALA A 1 310 ? -2.532 -9.003 23.728 1.00 96.25 310 ALA A CA 1
ATOM 2498 C C . ALA A 1 310 ? -2.785 -8.168 22.461 1.00 96.25 310 ALA A C 1
ATOM 2500 O O . ALA A 1 310 ? -3.786 -8.383 21.762 1.00 96.25 310 ALA A O 1
ATOM 2501 N N . SER A 1 311 ? -1.877 -7.240 22.133 1.00 96.50 311 SER A N 1
ATOM 2502 C CA . SER A 1 311 ? -1.959 -6.446 20.902 1.00 96.50 311 SER A CA 1
ATOM 2503 C C . SER A 1 311 ? -1.684 -7.291 19.653 1.00 96.50 311 SER A C 1
ATOM 2505 O O . SER A 1 311 ? -2.424 -7.191 18.675 1.00 96.50 311 SER A O 1
ATOM 2507 N N . ASN A 1 312 ? -0.692 -8.188 19.672 1.00 96.88 312 ASN A N 1
ATOM 2508 C CA . ASN A 1 312 ? -0.373 -9.067 18.541 1.00 96.88 312 ASN A CA 1
ATOM 2509 C C . ASN A 1 312 ? -1.531 -10.013 18.188 1.00 96.88 312 ASN A C 1
ATOM 2511 O O . ASN A 1 312 ? -1.846 -10.194 17.005 1.00 96.88 312 ASN A O 1
ATOM 2515 N N . LEU A 1 313 ? -2.201 -10.579 19.197 1.00 96.94 313 LEU A N 1
ATOM 2516 C CA . LEU A 1 313 ? -3.377 -11.427 19.004 1.00 96.94 313 LEU A CA 1
ATOM 2517 C C . LEU A 1 313 ? -4.514 -10.657 18.318 1.00 96.94 313 LEU A C 1
ATOM 2519 O O . LEU A 1 313 ? -5.114 -11.142 17.351 1.00 96.94 313 LEU A O 1
ATOM 2523 N N . ARG A 1 314 ? -4.783 -9.431 18.777 1.00 97.81 314 ARG A N 1
ATOM 2524 C CA . ARG A 1 314 ? -5.821 -8.555 18.213 1.00 97.81 314 ARG A CA 1
ATOM 2525 C C . ARG A 1 314 ? -5.492 -8.103 16.801 1.00 97.81 314 ARG A C 1
ATOM 2527 O O . ARG A 1 314 ? -6.356 -8.196 15.933 1.00 97.81 314 ARG A O 1
ATOM 2534 N N . LYS A 1 315 ? -4.241 -7.710 16.542 1.00 98.00 315 LYS A N 1
ATOM 2535 C CA . LYS A 1 315 ? -3.756 -7.363 15.198 1.00 98.00 315 LYS A CA 1
ATOM 2536 C C . LYS A 1 315 ? -4.008 -8.499 14.211 1.00 98.00 315 LYS A C 1
ATOM 2538 O O . LYS A 1 315 ? -4.603 -8.288 13.156 1.00 98.00 315 LYS A O 1
ATOM 2543 N N . SER A 1 316 ? -3.609 -9.713 14.583 1.00 97.69 316 SER A N 1
ATOM 2544 C CA . SER A 1 316 ? -3.745 -10.900 13.734 1.00 97.69 316 SER A CA 1
ATOM 2545 C C . SER A 1 316 ? -5.211 -11.266 13.505 1.00 97.69 316 SER A C 1
ATOM 2547 O O . SER A 1 316 ? -5.616 -11.556 12.380 1.00 97.69 316 SER A O 1
ATOM 2549 N N . THR A 1 317 ? -6.034 -11.197 14.553 1.00 97.38 317 THR A N 1
ATOM 2550 C CA . THR A 1 317 ? -7.480 -11.454 14.464 1.00 97.38 317 THR A CA 1
ATOM 2551 C C . THR A 1 317 ? -8.162 -10.457 13.531 1.00 97.38 317 THR A C 1
ATOM 2553 O O . THR A 1 317 ? -8.884 -10.856 12.613 1.00 97.38 317 THR A O 1
ATOM 2556 N N . PHE A 1 318 ? -7.864 -9.170 13.704 1.00 98.12 318 PHE A N 1
ATOM 2557 C CA . PHE A 1 318 ? -8.413 -8.096 12.893 1.00 98.12 318 PHE A CA 1
ATOM 2558 C C . PHE A 1 318 ? -8.016 -8.218 11.419 1.00 98.12 318 PHE A C 1
ATOM 2560 O O . PHE A 1 318 ? -8.881 -8.229 10.543 1.00 98.12 318 PHE A O 1
ATOM 2567 N N . LEU A 1 319 ? -6.721 -8.372 11.121 1.00 98.12 319 LEU A N 1
ATOM 2568 C CA . LEU A 1 319 ? -6.249 -8.446 9.738 1.00 98.12 319 LEU A CA 1
ATOM 2569 C C . LEU A 1 319 ? -6.746 -9.705 9.015 1.00 98.12 319 LEU A C 1
ATOM 2571 O O . LEU A 1 319 ? -7.118 -9.621 7.846 1.00 98.12 319 LEU A O 1
ATOM 2575 N N . ARG A 1 320 ? -6.862 -10.850 9.703 1.00 97.56 320 ARG A N 1
ATOM 2576 C CA . ARG A 1 320 ? -7.500 -12.053 9.132 1.00 97.56 320 ARG A CA 1
ATOM 2577 C C . ARG A 1 320 ? -8.977 -11.823 8.821 1.00 97.56 320 ARG A C 1
ATOM 2579 O O . ARG A 1 320 ? -9.458 -12.292 7.790 1.00 97.56 320 ARG A O 1
ATOM 2586 N N . ALA A 1 321 ? -9.701 -11.104 9.680 1.00 96.81 321 ALA A N 1
ATOM 2587 C CA . ALA A 1 321 ? -11.089 -10.736 9.412 1.00 96.81 321 ALA A CA 1
ATOM 2588 C C . ALA A 1 321 ? -11.202 -9.810 8.189 1.00 96.81 321 ALA A C 1
ATOM 2590 O O . ALA A 1 321 ? -12.052 -10.043 7.330 1.00 96.81 321 ALA A O 1
ATOM 2591 N N . LEU A 1 322 ? -10.307 -8.824 8.048 1.00 97.38 322 LEU A N 1
ATOM 2592 C CA . LEU A 1 322 ? -10.257 -7.978 6.853 1.00 97.38 322 LEU A CA 1
ATOM 2593 C C . LEU A 1 322 ? -9.916 -8.783 5.589 1.00 97.38 322 LEU A C 1
ATOM 2595 O O . LEU A 1 322 ? -10.554 -8.583 4.556 1.00 97.38 322 LEU A O 1
ATOM 2599 N N . CYS A 1 323 ? -8.974 -9.731 5.645 1.00 97.44 323 CYS A N 1
ATOM 2600 C CA . CYS A 1 323 ? -8.686 -10.610 4.506 1.00 97.44 323 CYS A CA 1
ATOM 2601 C C . CYS A 1 323 ? -9.932 -11.383 4.054 1.00 97.44 323 CYS A C 1
ATOM 2603 O O . CYS A 1 323 ? -10.235 -11.402 2.864 1.00 97.44 323 CYS A O 1
ATOM 2605 N N . LYS A 1 324 ? -10.715 -11.937 4.987 1.00 95.69 324 LYS A N 1
ATOM 2606 C CA . LYS A 1 324 ? -11.991 -12.600 4.660 1.00 95.69 324 LYS A CA 1
ATOM 2607 C C . LYS A 1 324 ? -13.012 -11.680 3.990 1.00 95.69 324 LYS A C 1
ATOM 2609 O O . LYS A 1 324 ? -13.854 -12.169 3.255 1.00 95.69 324 LYS A O 1
ATOM 2614 N N . GLN A 1 325 ? -12.967 -10.376 4.250 1.00 94.69 325 GLN A N 1
ATOM 2615 C CA . GLN A 1 325 ? -13.927 -9.419 3.696 1.00 94.69 325 GLN A CA 1
ATOM 2616 C C . GLN A 1 325 ? -13.499 -8.839 2.337 1.00 94.69 325 GLN A C 1
ATOM 2618 O O . GLN A 1 325 ? -14.345 -8.536 1.491 1.00 94.69 325 GLN A O 1
ATOM 2623 N N . TYR A 1 326 ? -12.199 -8.603 2.151 1.00 95.81 326 TYR A N 1
ATOM 2624 C CA . TYR A 1 326 ? -11.675 -7.834 1.018 1.00 95.81 326 TYR A CA 1
ATOM 2625 C C . TYR A 1 326 ? -10.821 -8.655 0.048 1.00 95.81 326 TYR A C 1
ATOM 2627 O O . TYR A 1 326 ? -10.572 -8.194 -1.069 1.00 95.81 326 TYR A O 1
ATOM 2635 N N . VAL A 1 327 ? -10.331 -9.827 0.457 1.00 94.25 327 VAL A N 1
ATOM 2636 C CA . VAL A 1 327 ? -9.396 -10.641 -0.335 1.00 94.25 327 VAL A CA 1
ATOM 2637 C C . VAL A 1 327 ? -10.039 -11.925 -0.854 1.00 94.25 327 VAL A C 1
ATOM 2639 O O . VAL A 1 327 ? -9.783 -12.264 -2.010 1.00 94.25 327 VAL A O 1
ATOM 2642 N N . PHE A 1 328 ? -10.822 -12.616 -0.022 1.00 88.56 328 PHE A N 1
ATOM 2643 C CA . PHE A 1 328 ? -11.389 -13.937 -0.318 1.00 88.56 328 PHE A CA 1
ATOM 2644 C C . PHE A 1 328 ? -12.847 -13.896 -0.762 1.00 88.56 328 PHE A C 1
ATOM 2646 O O . PHE A 1 328 ? -13.579 -12.984 -0.312 1.00 88.56 328 PHE A O 1
#

Nearest PDB structures (foldseek):
  8rc4-assembly1_h  TM=8.891E-01  e=6.072E-20  Homo sapiens
  8rbz-assembly1_h  TM=8.720E-01  e=3.050E-19  Homo sapiens
  9ep4-assembly1_A  TM=8.687E-01  e=8.320E-19  Homo sapiens
  7ycx-assembly1_H  TM=8.802E-01  e=1.747E-18  Homo sapiens
  6f9i-assembly1_A  TM=3.626E-01  e=4.866E-02  Mus musculus

Organism: Acanthoscelides obtectus (NCBI:txid200917)

pLDDT: mean 90.39, std 11.38, range [37.38, 98.5]